Protein AF-0000000069175949 (afdb_homodimer)

Structure (mmCIF, N/CA/C/O backbone):
data_AF-0000000069175949-model_v1
#
loop_
_entity.id
_entity.type
_entity.pdbx_description
1 polymer 'YiaAB two helix domain-containing protein'
#
loop_
_atom_site.group_PDB
_atom_site.id
_atom_site.type_symbol
_atom_site.label_atom_id
_atom_site.label_alt_id
_atom_site.label_comp_id
_atom_site.label_asym_id
_atom_site.label_entity_id
_atom_site.label_seq_id
_atom_site.pdbx_PDB_ins_code
_atom_site.Cartn_x
_atom_site.Cartn_y
_atom_site.Cartn_z
_atom_site.occupancy
_atom_site.B_iso_or_equiv
_atom_site.auth_seq_id
_atom_site.auth_comp_id
_atom_site.auth_asym_id
_atom_site.auth_atom_id
_atom_site.pdbx_PDB_model_num
ATOM 1 N N . MET A 1 1 ? -21.781 33.719 16.75 1 31.77 1 MET A N 1
ATOM 2 C CA . MET A 1 1 ? -22.484 32.469 16.469 1 31.77 1 MET A CA 1
ATOM 3 C C . MET A 1 1 ? -21.5 31.328 16.203 1 31.77 1 MET A C 1
ATOM 5 O O . MET A 1 1 ? -20.719 31.406 15.258 1 31.77 1 MET A O 1
ATOM 9 N N . MET A 1 2 ? -20.875 30.859 17.203 1 36.22 2 MET A N 1
ATOM 10 C CA . MET A 1 2 ? -19.828 29.859 17.188 1 36.22 2 MET A CA 1
ATOM 11 C C . MET A 1 2 ? -20.203 28.688 16.281 1 36.22 2 MET A C 1
ATOM 13 O O . MET A 1 2 ? -21.266 28.109 16.422 1 36.22 2 MET A O 1
ATOM 17 N N . ASP A 1 3 ? -20.016 28.766 14.977 1 38.12 3 ASP A N 1
ATOM 18 C CA . ASP A 1 3 ? -20.312 27.703 14.023 1 38.12 3 ASP A CA 1
ATOM 19 C C . ASP A 1 3 ? -20.109 26.328 14.641 1 38.12 3 ASP A C 1
ATOM 21 O O . ASP A 1 3 ? -18.984 25.969 15.016 1 38.12 3 ASP A O 1
ATOM 25 N N . ASN A 1 4 ? -20.938 25.891 15.508 1 40.31 4 ASN A N 1
ATOM 26 C CA . ASN A 1 4 ? -21.031 24.531 16.047 1 40.31 4 ASN A CA 1
ATOM 27 C C . ASN A 1 4 ? -20.5 23.516 15.039 1 40.31 4 ASN A C 1
ATOM 29 O O . ASN A 1 4 ? -21.172 23.219 14.039 1 40.31 4 ASN A O 1
ATOM 33 N N . LYS A 1 5 ? -19.344 23.656 14.602 1 47.25 5 LYS A N 1
ATOM 34 C CA . LYS A 1 5 ? -18.75 22.609 13.758 1 47.25 5 LYS A CA 1
ATOM 35 C C . LYS A 1 5 ? -19.312 21.234 14.102 1 47.25 5 LYS A C 1
ATOM 37 O O . LYS A 1 5 ? -19.047 20.703 15.188 1 47.25 5 LYS A O 1
ATOM 42 N N . ILE A 1 6 ? -20.688 20.969 13.922 1 46.94 6 ILE A N 1
ATOM 43 C CA . ILE A 1 6 ? -21.438 19.734 14.109 1 46.94 6 ILE A CA 1
ATOM 44 C C . ILE A 1 6 ? -20.547 18.547 13.734 1 46.94 6 ILE A C 1
ATOM 46 O O . ILE A 1 6 ? -20.062 18.453 12.602 1 46.94 6 ILE A O 1
ATOM 50 N N . SER A 1 7 ? -19.766 18.203 14.68 1 54.19 7 SER A N 1
ATOM 51 C CA . SER A 1 7 ? -18.984 16.969 14.555 1 54.19 7 SER A CA 1
ATOM 52 C C . SER A 1 7 ? -19.859 15.797 14.109 1 54.19 7 SER A C 1
ATOM 54 O O . SER A 1 7 ? -20.906 15.539 14.711 1 54.19 7 SER A O 1
ATOM 56 N N . THR A 1 8 ? -19.953 15.523 12.891 1 62.5 8 THR A N 1
ATOM 57 C CA . THR A 1 8 ? -20.734 14.477 12.234 1 62.5 8 THR A CA 1
ATOM 58 C C . THR A 1 8 ? -20.297 13.102 12.719 1 62.5 8 THR A C 1
ATOM 60 O O . THR A 1 8 ? -20.609 12.086 12.086 1 62.5 8 THR A O 1
ATOM 63 N N . TYR A 1 9 ? -19.703 13.141 13.953 1 69.19 9 TYR A N 1
ATOM 64 C CA . TYR A 1 9 ? -19.375 11.805 14.438 1 69.19 9 TYR A CA 1
ATOM 65 C C . TYR A 1 9 ? -20.625 11.078 14.93 1 69.19 9 TYR A C 1
ATOM 67 O O . TYR A 1 9 ? -21.391 11.625 15.742 1 69.19 9 TYR A O 1
ATOM 75 N N . SER A 1 10 ? -21.078 10.086 14.336 1 77.62 10 SER A N 1
ATOM 76 C CA . SER A 1 10 ? -22.172 9.188 14.695 1 77.62 10 SER A CA 1
ATOM 77 C C . SER A 1 10 ? -21.656 7.809 15.078 1 77.62 10 SER A C 1
ATOM 79 O O . SER A 1 10 ? -21.125 7.086 14.234 1 77.62 10 SER A O 1
ATOM 81 N N . PRO A 1 11 ? -21.766 7.48 16.422 1 82.81 11 PRO A N 1
ATOM 82 C CA . PRO A 1 11 ? -21.328 6.152 16.844 1 82.81 11 PRO A CA 1
ATOM 83 C C . PRO A 1 11 ? -21.938 5.027 16.016 1 82.81 11 PRO A C 1
ATOM 85 O O . PRO A 1 11 ? -21.281 4.012 15.766 1 82.81 11 PRO A O 1
ATOM 88 N N . ALA A 1 12 ? -23.188 5.289 15.742 1 82.56 12 ALA A N 1
ATOM 89 C CA . ALA A 1 12 ? -23.844 4.281 14.914 1 82.56 12 ALA A CA 1
ATOM 90 C C . ALA A 1 12 ? -23.141 4.113 13.578 1 82.56 12 ALA A C 1
ATOM 92 O O . ALA A 1 12 ? -22.906 2.988 13.125 1 82.56 12 ALA A O 1
ATOM 93 N N . PHE A 1 13 ? -22.75 5.168 12.953 1 86 13 PHE A N 1
ATOM 94 C CA . PHE A 1 13 ? -22.031 5.129 11.688 1 86 13 PHE A CA 1
ATOM 95 C C . PHE A 1 13 ? -20.641 4.5 11.867 1 86 13 PHE A C 1
ATOM 97 O O . PHE A 1 13 ? -20.172 3.783 10.984 1 86 13 PHE A O 1
ATOM 104 N N . SER A 1 14 ? -20.094 4.77 12.984 1 89.69 14 SER A N 1
ATOM 105 C CA . SER A 1 14 ? -18.781 4.203 13.281 1 89.69 14 SER A CA 1
ATOM 106 C C . SER A 1 14 ? -18.844 2.682 13.375 1 89.69 14 SER A C 1
ATOM 108 O O . SER A 1 14 ? -18.016 1.98 12.805 1 89.69 14 SER A O 1
ATOM 110 N N . ILE A 1 15 ? -19.859 2.211 14.039 1 90.88 15 ILE A N 1
ATOM 111 C CA . ILE A 1 15 ? -20.016 0.771 14.227 1 90.88 15 ILE A CA 1
ATOM 112 C C . ILE A 1 15 ? -20.281 0.104 12.875 1 90.88 15 ILE A C 1
ATOM 114 O O . ILE A 1 15 ? -19.672 -0.92 12.555 1 90.88 15 ILE A O 1
ATOM 118 N N . VAL A 1 16 ? -21.109 0.707 12.094 1 92.25 16 VAL A N 1
ATOM 119 C CA . VAL A 1 16 ? -21.469 0.156 10.789 1 92.25 16 VAL A CA 1
ATOM 120 C C . VAL A 1 16 ? -20.219 0.127 9.891 1 92.25 16 VAL A C 1
ATOM 122 O O . VAL A 1 16 ? -20.016 -0.825 9.141 1 92.25 16 VAL A O 1
ATOM 125 N N . SER A 1 17 ? -19.391 1.12 10.016 1 93.94 17 SER A N 1
ATOM 126 C CA . SER A 1 17 ? -18.203 1.198 9.188 1 93.94 17 SER A CA 1
ATOM 127 C C . SER A 1 17 ? -17.203 0.093 9.547 1 93.94 17 SER A C 1
ATOM 129 O O . SER A 1 17 ? -16.609 -0.521 8.656 1 93.94 17 SER A O 1
ATOM 131 N N . TRP A 1 18 ? -17.125 -0.195 10.789 1 94.94 18 TRP A N 1
ATOM 132 C CA . TRP A 1 18 ? -16.234 -1.265 11.227 1 94.94 18 TRP A CA 1
ATOM 133 C C . TRP A 1 18 ? -16.75 -2.627 10.781 1 94.94 18 TRP A C 1
ATOM 135 O O . TRP A 1 18 ? -15.984 -3.494 10.375 1 94.94 18 TRP A O 1
ATOM 145 N N . VAL A 1 19 ? -18 -2.773 10.875 1 94.69 19 VAL A N 1
ATOM 146 C CA . VAL A 1 19 ? -18.625 -4.023 10.453 1 94.69 19 VAL A CA 1
ATOM 147 C C . VAL A 1 19 ? -18.391 -4.23 8.961 1 94.69 19 VAL A C 1
ATOM 149 O O . VAL A 1 19 ? -18.078 -5.34 8.523 1 94.69 19 VAL A O 1
ATOM 152 N N . ALA A 1 20 ? -18.578 -3.188 8.203 1 94.88 20 ALA A N 1
ATOM 153 C CA . ALA A 1 20 ? -18.344 -3.266 6.766 1 94.88 20 ALA A CA 1
ATOM 154 C C . ALA A 1 20 ? -16.891 -3.615 6.457 1 94.88 20 ALA A C 1
ATOM 156 O O . ALA A 1 20 ? -16.625 -4.473 5.613 1 94.88 20 ALA A O 1
ATOM 157 N N . LEU A 1 21 ? -15.984 -2.988 7.148 1 96.5 21 LEU A N 1
ATOM 158 C CA . LEU A 1 21 ? -14.562 -3.213 6.918 1 96.5 21 LEU A CA 1
ATOM 159 C C . LEU A 1 21 ? -14.172 -4.637 7.297 1 96.5 21 LEU A C 1
ATOM 161 O O . LEU A 1 21 ? -13.656 -5.387 6.461 1 96.5 21 LEU A O 1
ATOM 165 N N . ILE A 1 22 ? -14.453 -5.023 8.508 1 96.56 22 ILE A N 1
ATOM 166 C CA . ILE A 1 22 ? -14.078 -6.34 9.016 1 96.56 22 ILE A CA 1
ATOM 167 C C . ILE A 1 22 ? -14.852 -7.418 8.258 1 96.56 22 ILE A C 1
ATOM 169 O O . ILE A 1 22 ? -14.297 -8.461 7.914 1 96.56 22 ILE A O 1
ATOM 173 N N . GLY A 1 23 ? -16.109 -7.109 8.07 1 95.62 23 GLY A N 1
ATOM 174 C CA . GLY A 1 23 ? -16.906 -8.055 7.309 1 95.62 23 GLY A CA 1
ATOM 175 C C . GLY A 1 23 ? -16.375 -8.297 5.914 1 95.62 23 GLY A C 1
ATOM 176 O O . GLY A 1 23 ? -16.297 -9.445 5.461 1 95.62 23 GLY A O 1
ATOM 177 N N . GLY A 1 24 ? -16.062 -7.266 5.215 1 95.94 24 GLY A N 1
ATOM 178 C CA . GLY A 1 24 ? -15.477 -7.406 3.893 1 95.94 24 GLY A CA 1
ATOM 179 C C . GLY A 1 24 ? -14.164 -8.172 3.904 1 95.94 24 GLY A C 1
ATOM 180 O O . GLY A 1 24 ? -13.961 -9.07 3.082 1 95.94 24 GLY A O 1
ATOM 181 N N . ILE A 1 25 ? -13.336 -7.867 4.844 1 96.69 25 ILE A N 1
ATOM 182 C CA . ILE A 1 25 ? -12.039 -8.523 4.957 1 96.69 25 ILE A CA 1
ATOM 183 C C . ILE A 1 25 ? -12.234 -10.008 5.266 1 96.69 25 ILE A C 1
ATOM 185 O O . ILE A 1 25 ? -11.633 -10.867 4.621 1 96.69 25 ILE A O 1
ATOM 189 N N . VAL A 1 26 ? -13.047 -10.312 6.25 1 95.69 26 VAL A N 1
ATOM 190 C CA . VAL A 1 26 ? -13.258 -11.688 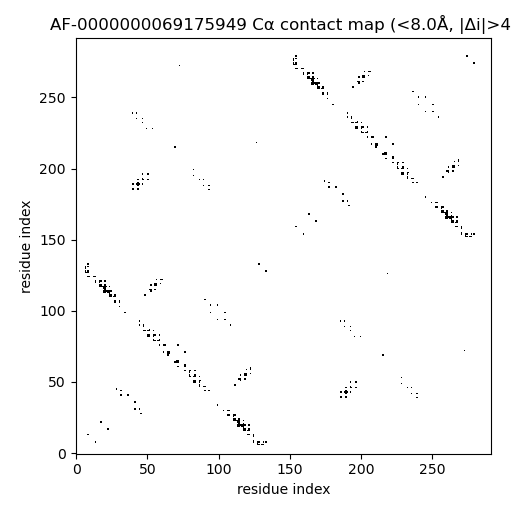6.684 1 95.69 26 VAL A CA 1
ATOM 191 C C . VAL A 1 26 ? -13.867 -12.5 5.547 1 95.69 26 VAL A C 1
ATOM 193 O O . VAL A 1 26 ? -13.453 -13.633 5.297 1 95.69 26 VAL A O 1
ATOM 196 N N . THR A 1 27 ? -14.836 -11.945 4.883 1 94.06 27 THR A N 1
ATOM 197 C CA . THR A 1 27 ? -15.453 -12.625 3.754 1 94.06 27 THR A CA 1
ATOM 198 C C . THR A 1 27 ? -14.43 -12.906 2.66 1 94.06 27 THR A C 1
ATOM 200 O O . THR A 1 27 ? -14.398 -14 2.09 1 94.06 27 THR A O 1
ATOM 203 N N . TYR A 1 28 ? -13.609 -11.945 2.385 1 95.25 28 TYR A N 1
ATOM 204 C CA . TYR A 1 28 ? -12.555 -12.086 1.387 1 95.25 28 TYR A CA 1
ATOM 205 C C . TYR A 1 28 ? -11.586 -13.203 1.768 1 95.25 28 TYR A C 1
ATOM 207 O O . TYR A 1 28 ? -11.258 -14.047 0.938 1 95.25 28 TYR A O 1
ATOM 215 N N . LEU A 1 29 ? -11.242 -13.242 3.025 1 93.25 29 LEU A N 1
ATOM 216 C CA . LEU A 1 29 ? -10.266 -14.211 3.502 1 93.25 29 LEU A CA 1
ATOM 217 C C . LEU A 1 29 ? -10.875 -15.609 3.576 1 93.25 29 LEU A C 1
ATOM 219 O O . LEU A 1 29 ? -10.188 -16.609 3.332 1 93.25 29 LEU A O 1
ATOM 223 N N . LEU A 1 30 ? -12.086 -15.672 3.949 1 90.88 30 LEU A N 1
ATOM 224 C CA . LEU A 1 30 ? -12.773 -16.953 3.949 1 90.88 30 LEU A CA 1
ATOM 225 C C . LEU A 1 30 ? -12.859 -17.531 2.537 1 90.88 30 LEU A C 1
ATOM 227 O O . LEU A 1 30 ? -12.695 -18.734 2.34 1 90.88 30 LEU A O 1
ATOM 231 N N . GLY A 1 31 ? -13.227 -16.672 1.666 1 87.06 31 GLY A N 1
ATOM 232 C CA . GLY A 1 31 ? -13.203 -17.109 0.28 1 87.06 31 GLY A CA 1
ATOM 233 C C . GLY A 1 31 ? -11.844 -17.609 -0.164 1 87.06 31 GLY A C 1
ATOM 234 O O . GLY A 1 31 ? -11.742 -18.625 -0.865 1 87.06 31 GLY A O 1
ATOM 235 N N . LEU A 1 32 ? -10.875 -16.953 0.279 1 87.06 32 LEU A N 1
ATOM 236 C CA . LEU A 1 32 ? -9.508 -17.328 -0.075 1 87.06 32 LEU A CA 1
ATOM 237 C C . LEU A 1 32 ? -9.117 -18.641 0.599 1 87.06 32 LEU A C 1
ATOM 239 O O . LEU A 1 32 ? -8.438 -19.484 -0.005 1 87.06 32 LEU A O 1
ATOM 243 N N . TRP A 1 33 ? -9.484 -18.828 1.769 1 87.12 33 TRP A N 1
ATOM 244 C CA . TRP A 1 33 ? -9.18 -20.031 2.525 1 87.12 33 TRP A CA 1
ATOM 245 C C . TRP A 1 33 ? -9.852 -21.25 1.894 1 87.12 33 TRP A C 1
ATOM 247 O O . TRP A 1 33 ? -9.289 -22.344 1.911 1 87.12 33 TRP A O 1
ATOM 257 N N . ASN A 1 34 ? -10.977 -21.125 1.278 1 85.38 34 ASN A N 1
ATOM 258 C CA . ASN A 1 34 ? -11.75 -22.219 0.717 1 85.38 34 ASN A CA 1
ATOM 259 C C . ASN A 1 34 ? -11.438 -22.438 -0.76 1 85.38 34 ASN A C 1
ATOM 261 O O . ASN A 1 34 ? -11.875 -23.422 -1.358 1 85.38 34 ASN A O 1
ATOM 265 N N . ALA A 1 35 ? -10.703 -21.531 -1.289 1 81.38 35 ALA A N 1
ATOM 266 C CA . ALA A 1 35 ? -10.414 -21.641 -2.717 1 81.38 35 ALA A CA 1
ATOM 267 C C . ALA A 1 35 ? -9.32 -22.672 -2.979 1 81.38 35 ALA A C 1
ATOM 269 O O . ALA A 1 35 ? -8.398 -22.828 -2.178 1 81.38 35 ALA A O 1
ATOM 270 N N . GLU A 1 36 ? -9.5 -23.406 -4.012 1 80.12 36 GLU A N 1
ATOM 271 C CA . GLU A 1 36 ? -8.5 -24.391 -4.434 1 80.12 36 GLU A CA 1
ATOM 272 C C . GLU A 1 36 ? -7.406 -23.719 -5.27 1 80.12 36 GLU A C 1
ATOM 274 O O . GLU A 1 36 ? -7.418 -23.812 -6.496 1 80.12 36 GLU A O 1
ATOM 279 N N . MET A 1 37 ? -6.586 -23 -4.609 1 80.12 37 MET A N 1
ATOM 280 C CA . MET A 1 37 ? -5.5 -22.266 -5.266 1 80.12 37 MET A CA 1
ATOM 281 C C . MET A 1 37 ? -4.152 -22.625 -4.641 1 80.12 37 MET A C 1
ATOM 283 O O . MET A 1 37 ? -4.098 -23.109 -3.514 1 80.12 37 MET A O 1
ATOM 287 N N . GLN A 1 38 ? -3.125 -22.422 -5.41 1 78.06 38 GLN A N 1
ATOM 288 C CA . GLN A 1 38 ? -1.775 -22.594 -4.883 1 78.06 38 GLN A CA 1
ATOM 289 C C . GLN A 1 38 ? -1.426 -21.484 -3.896 1 78.06 38 GLN A C 1
ATOM 291 O O . GLN A 1 38 ? -2.045 -20.422 -3.908 1 78.06 38 GLN A O 1
ATOM 296 N N . LEU A 1 39 ? -0.5 -21.719 -3.01 1 76.19 39 LEU A N 1
ATOM 297 C CA . LEU A 1 39 ? -0.103 -20.766 -1.979 1 76.19 39 LEU A CA 1
ATOM 298 C C . LEU A 1 39 ? 0.265 -19.422 -2.592 1 76.19 39 LEU A C 1
ATOM 300 O O . LEU A 1 39 ? -0.076 -18.375 -2.045 1 76.19 39 LEU A O 1
ATOM 304 N N . ASN A 1 40 ? 0.997 -19.469 -3.74 1 76.94 40 ASN A N 1
ATOM 305 C CA . ASN A 1 40 ? 1.388 -18.219 -4.406 1 76.94 40 ASN A CA 1
ATOM 306 C C . ASN A 1 40 ? 0.172 -17.438 -4.883 1 76.94 40 ASN A C 1
ATOM 308 O O . ASN A 1 40 ? 0.172 -16.203 -4.844 1 76.94 40 ASN A O 1
ATOM 312 N N . GLU A 1 41 ? -0.825 -18.156 -5.238 1 82.88 41 GLU A N 1
ATOM 313 C CA . GLU A 1 41 ? -2.055 -17.5 -5.676 1 82.88 41 GLU A CA 1
ATOM 314 C C . GLU A 1 41 ? -2.801 -16.891 -4.496 1 82.88 41 GLU A C 1
ATOM 316 O O . GLU A 1 41 ? -3.334 -15.781 -4.602 1 82.88 41 GLU A O 1
ATOM 321 N N . LYS A 1 42 ? -2.814 -17.547 -3.406 1 86.56 42 LYS A N 1
ATOM 322 C CA . LYS A 1 42 ? -3.449 -17.016 -2.203 1 86.56 42 LYS A CA 1
ATOM 323 C C . LYS A 1 42 ? -2.717 -15.766 -1.7 1 86.56 42 LYS A C 1
ATOM 325 O O . LYS A 1 42 ? -3.346 -14.805 -1.256 1 86.56 42 LYS A O 1
ATOM 330 N N . GLY A 1 43 ? -1.447 -15.898 -1.823 1 88.38 43 GLY A N 1
ATOM 331 C CA . GLY A 1 43 ? -0.658 -14.742 -1.431 1 88.38 43 GLY A CA 1
ATOM 332 C C . GLY A 1 43 ? -0.908 -13.523 -2.301 1 88.38 43 GLY A C 1
ATOM 333 O O . GLY A 1 43 ? -0.921 -12.398 -1.81 1 88.38 43 GLY A O 1
ATOM 334 N N . TYR A 1 44 ? -1.063 -13.836 -3.557 1 91.44 44 TYR A N 1
ATOM 335 C CA . TYR A 1 44 ? -1.362 -12.758 -4.496 1 91.44 44 TYR A CA 1
ATOM 336 C C . TYR A 1 44 ? -2.623 -12.008 -4.082 1 91.44 44 TYR A C 1
ATOM 338 O O . TYR A 1 44 ? -2.611 -10.781 -3.959 1 91.44 44 TYR A O 1
ATOM 346 N N . TYR A 1 45 ? -3.648 -12.703 -3.818 1 92.94 45 TYR A N 1
ATOM 347 C CA . TYR A 1 45 ? -4.922 -12.078 -3.486 1 92.94 45 TYR A CA 1
ATOM 348 C C . TYR A 1 45 ? -4.859 -11.406 -2.121 1 92.94 45 TYR A C 1
ATOM 350 O O . TYR A 1 45 ? -5.496 -10.367 -1.9 1 92.94 45 TYR A O 1
ATOM 358 N N . PHE A 1 46 ? -4.133 -11.969 -1.267 1 94.25 46 PHE A N 1
ATOM 359 C CA . PHE A 1 46 ? -3.945 -11.336 0.036 1 94.25 46 PHE A CA 1
ATOM 360 C C . PHE A 1 46 ? -3.203 -10.016 -0.103 1 94.25 46 PHE A C 1
ATOM 362 O O . PHE A 1 46 ? -3.615 -9.008 0.469 1 94.25 46 PHE A O 1
ATOM 369 N N . ALA A 1 47 ? -2.146 -10.023 -0.866 1 95.12 47 ALA A N 1
ATOM 370 C CA . ALA A 1 47 ? -1.356 -8.812 -1.083 1 95.12 47 ALA A CA 1
ATOM 371 C C . ALA A 1 47 ? -2.197 -7.719 -1.736 1 95.12 47 ALA A C 1
ATOM 373 O O . ALA A 1 47 ? -2.092 -6.547 -1.372 1 95.12 47 ALA A O 1
ATOM 374 N N . VAL A 1 48 ? -3.006 -8.117 -2.639 1 96.06 48 VAL A N 1
ATOM 375 C CA . VAL A 1 48 ? -3.844 -7.168 -3.365 1 96.06 48 VAL A CA 1
ATOM 376 C C . VAL A 1 48 ? -4.863 -6.543 -2.414 1 96.06 48 VAL A C 1
ATOM 378 O O . VAL A 1 48 ? -5.148 -5.348 -2.494 1 96.06 48 VAL A O 1
ATOM 381 N N . LEU A 1 49 ? -5.379 -7.375 -1.569 1 96.75 49 LEU A N 1
ATOM 382 C CA . LEU A 1 49 ? -6.324 -6.867 -0.583 1 96.75 49 LEU A CA 1
ATOM 383 C C . LEU A 1 49 ? -5.676 -5.812 0.306 1 96.75 49 LEU A C 1
ATOM 385 O O . LEU A 1 49 ? -6.223 -4.723 0.486 1 96.75 49 LEU A O 1
ATOM 389 N N . VAL A 1 50 ? -4.539 -6.137 0.833 1 97.31 50 VAL A N 1
ATOM 390 C CA . VAL A 1 50 ? -3.832 -5.227 1.729 1 97.31 50 VAL A CA 1
ATOM 391 C C . VAL A 1 50 ? -3.453 -3.951 0.977 1 97.31 50 VAL A C 1
ATOM 393 O O . VAL A 1 50 ? -3.615 -2.846 1.497 1 97.31 50 VAL A O 1
ATOM 396 N N . LEU A 1 51 ? -2.982 -4.098 -0.229 1 97.62 51 LEU A N 1
ATOM 397 C CA . LEU A 1 51 ? -2.607 -2.971 -1.077 1 97.62 51 LEU A CA 1
ATOM 398 C C . LEU A 1 51 ? -3.801 -2.055 -1.322 1 97.62 51 LEU A C 1
ATOM 400 O O . LEU A 1 51 ? -3.68 -0.831 -1.221 1 97.62 51 LEU A O 1
ATOM 404 N N . GLY A 1 52 ? -4.898 -2.631 -1.604 1 97.44 52 GLY A N 1
ATOM 405 C CA . GLY A 1 52 ? -6.109 -1.865 -1.854 1 97.44 52 GLY A CA 1
ATOM 406 C C . GLY A 1 52 ? -6.598 -1.106 -0.634 1 97.44 52 GLY A C 1
ATOM 407 O O . GLY A 1 52 ? -6.914 0.082 -0.721 1 97.44 52 GLY A O 1
ATOM 408 N N . LEU A 1 53 ? -6.66 -1.807 0.446 1 96.94 53 LEU A N 1
ATOM 409 C CA . LEU A 1 53 ? -7.105 -1.182 1.687 1 96.94 53 LEU A CA 1
ATOM 410 C C . LEU A 1 53 ? -6.191 -0.024 2.07 1 96.94 53 LEU A C 1
ATOM 412 O O . LEU A 1 53 ? -6.664 1.065 2.4 1 96.94 53 LEU A O 1
ATOM 416 N N . PHE A 1 54 ? -4.934 -0.286 1.975 1 96.88 54 PHE A N 1
ATOM 417 C CA . PHE A 1 54 ? -3.949 0.712 2.373 1 96.88 54 PHE A CA 1
ATOM 418 C C . PHE A 1 54 ? -3.971 1.904 1.425 1 96.88 54 PHE A C 1
ATOM 420 O O . PHE A 1 54 ? -3.912 3.055 1.864 1 96.88 54 PHE A O 1
ATOM 427 N N . SER A 1 55 ? -4.047 1.65 0.18 1 96.62 55 SER A N 1
ATOM 428 C CA . SER A 1 55 ? -4.07 2.734 -0.796 1 96.62 55 SER A CA 1
ATOM 429 C C . SER A 1 55 ? -5.344 3.564 -0.667 1 96.62 55 SER A C 1
ATOM 431 O O . SER A 1 55 ? -5.309 4.789 -0.788 1 96.62 55 SER A O 1
ATOM 433 N N . ALA A 1 56 ? -6.461 2.908 -0.419 1 95.5 56 ALA A N 1
ATOM 434 C CA . ALA A 1 56 ? -7.719 3.621 -0.232 1 95.5 56 ALA A CA 1
ATOM 435 C C . ALA A 1 56 ? -7.66 4.535 0.987 1 95.5 56 ALA A C 1
ATOM 437 O O . ALA A 1 56 ? -8.055 5.703 0.916 1 95.5 56 ALA A O 1
ATOM 438 N N . ALA A 1 57 ? -7.188 4.035 2.047 1 93.38 57 ALA A N 1
ATOM 439 C CA . ALA A 1 57 ? -7.07 4.812 3.277 1 93.38 57 ALA A CA 1
ATOM 440 C C . ALA A 1 57 ? -6.109 5.98 3.098 1 93.38 57 ALA A C 1
ATOM 442 O O . ALA A 1 57 ? -6.379 7.094 3.557 1 93.38 57 ALA A O 1
ATOM 443 N N . SER A 1 58 ? -5.008 5.719 2.451 1 93.56 58 SER A N 1
ATOM 444 C CA . SER A 1 58 ? -4 6.754 2.246 1 93.56 58 SER A CA 1
ATOM 445 C C . SER A 1 58 ? -4.496 7.828 1.285 1 93.56 58 SER A C 1
ATOM 447 O O . SER A 1 58 ? -4.254 9.016 1.497 1 93.56 58 SER A O 1
ATOM 449 N N . TYR A 1 59 ? -5.133 7.34 0.223 1 92.81 59 TYR A N 1
ATOM 450 C CA . TYR A 1 59 ? -5.691 8.289 -0.735 1 92.81 59 TYR A CA 1
ATOM 451 C C . TYR A 1 59 ? -6.73 9.188 -0.072 1 92.81 59 TYR A C 1
ATOM 453 O O . TYR A 1 59 ? -6.723 10.406 -0.266 1 92.81 59 TYR A O 1
ATOM 461 N N . GLN A 1 60 ? -7.602 8.609 0.676 1 90.56 60 GLN A N 1
ATOM 462 C CA . GLN A 1 60 ? -8.617 9.375 1.39 1 90.56 60 GLN A CA 1
ATOM 463 C C . GLN A 1 60 ? -7.977 10.375 2.348 1 90.56 60 GLN A C 1
ATOM 465 O O . GLN A 1 60 ? -8.422 11.523 2.447 1 90.56 60 GLN A O 1
ATOM 470 N N . LYS A 1 61 ? -7.016 9.961 3.062 1 88.31 61 LYS A N 1
ATOM 471 C CA . LYS A 1 61 ? -6.309 10.852 3.977 1 88.31 61 LYS A CA 1
ATOM 472 C C . LYS A 1 61 ? -5.684 12.023 3.229 1 88.31 61 LYS A C 1
ATOM 474 O O . LYS A 1 61 ? -5.75 13.164 3.686 1 88.31 61 LYS A O 1
ATOM 479 N N . THR A 1 62 ? -5.117 11.758 2.123 1 90 62 THR A N 1
ATOM 480 C CA . THR A 1 62 ? -4.434 12.789 1.35 1 90 62 THR A CA 1
ATOM 481 C C . THR A 1 62 ? -5.43 13.797 0.788 1 90 62 THR A C 1
ATOM 483 O O . THR A 1 62 ? -5.18 15.008 0.803 1 90 62 THR A O 1
ATOM 486 N N . VAL A 1 63 ? -6.527 13.32 0.28 1 88 63 VAL A N 1
ATOM 487 C CA . VAL A 1 63 ? -7.578 14.195 -0.238 1 88 63 VAL A CA 1
ATOM 488 C C . VAL A 1 63 ? -8.102 15.086 0.879 1 88 63 VAL A C 1
ATOM 490 O O . VAL A 1 63 ? -8.289 16.297 0.682 1 88 63 VAL A O 1
ATOM 493 N N . ARG A 1 64 ? -8.289 14.539 1.975 1 84.06 64 ARG A N 1
ATOM 494 C CA . ARG A 1 64 ? -8.781 15.281 3.129 1 84.06 64 ARG A CA 1
ATOM 495 C C . ARG A 1 64 ? -7.766 16.312 3.594 1 84.06 64 ARG A C 1
ATOM 497 O O . ARG A 1 64 ? -8.125 17.438 3.93 1 84.06 64 ARG A O 1
ATOM 504 N N . ASP A 1 65 ? -6.543 15.875 3.734 1 85.12 65 ASP A N 1
ATOM 505 C CA . ASP A 1 65 ? -5.473 16.781 4.129 1 85.12 65 ASP A CA 1
ATOM 506 C C . ASP A 1 65 ? -5.391 17.984 3.184 1 85.12 65 ASP A C 1
ATOM 508 O O . ASP A 1 65 ? -5.199 19.125 3.625 1 85.12 65 ASP A O 1
ATOM 512 N N . LYS A 1 66 ? -5.539 17.734 1.931 1 85.81 66 LYS A N 1
ATOM 513 C CA . LYS A 1 66 ? -5.508 18.797 0.933 1 85.81 66 LYS A CA 1
ATOM 514 C C . LYS A 1 66 ? -6.641 19.797 1.162 1 85.81 66 LYS A C 1
ATOM 516 O O . LYS A 1 66 ? -6.434 21.016 1.067 1 85.81 66 LYS A O 1
ATOM 521 N N . TYR A 1 67 ? -7.758 19.344 1.533 1 84.38 67 TYR A N 1
ATOM 522 C CA . TYR A 1 67 ? -8.922 20.188 1.774 1 84.38 67 TYR A CA 1
ATOM 523 C C . TYR A 1 67 ? -8.75 21 3.055 1 84.38 67 TYR A C 1
ATOM 525 O O . TYR A 1 67 ? -9.25 22.125 3.156 1 84.38 67 TYR A O 1
ATOM 533 N N . GLU A 1 68 ? -8.031 20.453 3.977 1 83.94 68 GLU A N 1
ATOM 534 C CA . GLU A 1 68 ? -7.852 21.125 5.266 1 83.94 68 GLU A CA 1
ATOM 535 C C . GLU A 1 68 ? -6.617 22.016 5.254 1 83.94 68 GLU A C 1
ATOM 537 O O . GLU A 1 68 ? -6.266 22.609 6.273 1 83.94 68 GLU A O 1
ATOM 542 N N . GLY A 1 69 ? -5.848 21.984 4.168 1 82.88 69 GLY A N 1
ATOM 543 C CA . GLY A 1 69 ? -4.719 22.891 4.031 1 82.88 69 GLY A CA 1
ATOM 544 C C . GLY A 1 69 ? -3.432 22.344 4.605 1 82.88 69 GLY A C 1
ATOM 545 O O . GLY A 1 69 ? -2.508 23.094 4.914 1 82.88 69 GLY A O 1
ATOM 546 N N . ILE A 1 70 ? -3.441 21.141 4.91 1 80.06 70 ILE A N 1
ATOM 547 C CA . ILE A 1 70 ? -2.229 20.484 5.391 1 80.06 70 ILE A CA 1
ATOM 548 C C . ILE A 1 70 ? -1.282 20.234 4.219 1 80.06 70 ILE A C 1
ATOM 550 O O . ILE A 1 70 ? -1.703 19.734 3.172 1 80.06 70 ILE A O 1
ATOM 554 N N . PRO A 1 71 ? -0.095 20.672 4.301 1 78.25 71 PRO A N 1
ATOM 555 C CA . PRO A 1 71 ? 0.844 20.5 3.189 1 78.25 71 PRO A CA 1
ATOM 556 C C . PRO A 1 71 ? 1.038 19.047 2.787 1 78.25 71 PRO A C 1
ATOM 558 O O . PRO A 1 71 ? 1.313 18.203 3.639 1 78.25 71 PRO A O 1
ATOM 561 N N . THR A 1 72 ? 0.753 18.766 1.554 1 80.06 72 THR A N 1
ATOM 562 C CA . THR A 1 72 ? 0.977 17.469 0.942 1 80.06 72 THR A CA 1
ATOM 563 C C . THR A 1 72 ? 1.647 17.609 -0.42 1 80.06 72 THR A C 1
ATOM 565 O O . THR A 1 72 ? 1.377 18.578 -1.149 1 80.06 72 THR A O 1
ATOM 568 N N . THR A 1 73 ? 2.682 16.75 -0.617 1 82.44 73 THR A N 1
ATOM 569 C CA . THR A 1 73 ? 3.369 16.797 -1.902 1 82.44 73 THR A CA 1
ATOM 570 C C . THR A 1 73 ? 2.473 16.266 -3.018 1 82.44 73 THR A C 1
ATOM 572 O O . THR A 1 73 ? 1.873 15.203 -2.885 1 82.44 73 THR A O 1
ATOM 575 N N . PRO A 1 74 ? 2.355 17.016 -4.062 1 86.5 74 PRO A N 1
ATOM 576 C CA . PRO A 1 74 ? 1.556 16.547 -5.191 1 86.5 74 PRO A CA 1
ATOM 577 C C . PRO A 1 74 ? 1.966 15.141 -5.652 1 86.5 74 PRO A C 1
ATOM 579 O O . PRO A 1 74 ? 1.12 14.359 -6.098 1 86.5 74 PRO A O 1
ATOM 582 N N . ILE A 1 75 ? 3.209 14.836 -5.559 1 85.19 75 ILE A N 1
ATOM 583 C CA . ILE A 1 75 ? 3.707 13.531 -5.973 1 85.19 75 ILE A CA 1
ATOM 584 C C . ILE A 1 75 ? 3.094 12.445 -5.094 1 85.19 75 ILE A C 1
ATOM 586 O O . ILE A 1 75 ? 2.693 11.383 -5.59 1 85.19 75 ILE A O 1
ATOM 590 N N . TYR A 1 76 ? 3.025 12.75 -3.877 1 89 76 TYR A N 1
ATOM 591 C CA . TYR A 1 76 ? 2.439 11.75 -2.988 1 89 76 TYR A CA 1
ATOM 592 C C . TYR A 1 76 ? 0.964 11.547 -3.301 1 89 76 TYR A C 1
ATOM 594 O O . TYR A 1 76 ? 0.47 10.414 -3.266 1 89 76 TYR A O 1
ATOM 602 N N . TYR A 1 77 ? 0.312 12.602 -3.621 1 90.06 77 TYR A N 1
ATOM 603 C CA . TYR A 1 77 ? -1.09 12.531 -4.016 1 90.06 77 TYR A CA 1
ATOM 604 C C . TYR A 1 77 ? -1.27 11.633 -5.234 1 90.06 77 TYR A C 1
ATOM 606 O O . TYR A 1 77 ? -2.111 10.734 -5.23 1 90.06 77 TYR A O 1
ATOM 614 N N . MET A 1 78 ? -0.53 11.828 -6.141 1 92.62 78 MET A N 1
ATOM 615 C CA . MET A 1 78 ? -0.618 11.047 -7.371 1 92.62 78 MET A CA 1
ATOM 616 C C . MET A 1 78 ? -0.227 9.594 -7.125 1 92.62 78 MET A C 1
ATOM 618 O O . MET A 1 78 ? -0.789 8.68 -7.734 1 92.62 78 MET A O 1
ATOM 622 N N . THR A 1 79 ? 0.75 9.445 -6.316 1 93.38 79 THR A N 1
ATOM 623 C CA . THR A 1 79 ? 1.199 8.094 -6.008 1 93.38 79 THR A CA 1
ATOM 624 C C . THR A 1 79 ? 0.086 7.293 -5.34 1 93.38 79 THR A C 1
ATOM 626 O O . THR A 1 79 ? -0.123 6.121 -5.66 1 93.38 79 THR A O 1
ATOM 629 N N . CYS A 1 80 ? -0.646 7.91 -4.441 1 95.44 80 CYS A N 1
ATOM 630 C CA . CYS A 1 80 ? -1.752 7.23 -3.777 1 95.44 80 CYS A CA 1
ATOM 631 C C . CYS A 1 80 ? -2.814 6.805 -4.785 1 95.44 80 CYS A C 1
ATOM 633 O O . CYS A 1 80 ? -3.295 5.668 -4.746 1 95.44 80 CYS A O 1
ATOM 635 N N . LEU A 1 81 ? -3.146 7.703 -5.695 1 94.62 81 LEU A N 1
ATOM 636 C CA . LEU A 1 81 ? -4.141 7.402 -6.719 1 94.62 81 LEU A CA 1
ATOM 637 C C . LEU A 1 81 ? -3.66 6.277 -7.629 1 94.62 81 LEU A C 1
ATOM 639 O O . LEU A 1 81 ? -4.414 5.344 -7.926 1 94.62 81 LEU A O 1
ATOM 643 N N . THR A 1 82 ? -2.459 6.371 -8.016 1 96.5 82 THR A N 1
ATOM 644 C CA . THR A 1 82 ? -1.892 5.383 -8.93 1 96.5 82 THR A CA 1
ATOM 645 C C . THR A 1 82 ? -1.873 4 -8.281 1 96.5 82 THR A C 1
ATOM 647 O O . THR A 1 82 ? -2.225 3.004 -8.922 1 96.5 82 THR A O 1
ATOM 650 N N . VAL A 1 83 ? -1.454 3.979 -7.066 1 97.12 83 VAL A N 1
ATOM 651 C CA . VAL A 1 83 ? -1.373 2.697 -6.371 1 97.12 83 VAL A CA 1
ATOM 652 C C . VAL A 1 83 ? -2.773 2.117 -6.188 1 97.12 83 VAL A C 1
ATOM 654 O O . VAL A 1 83 ? -2.967 0.904 -6.289 1 97.12 83 VAL A O 1
ATOM 657 N N . PHE A 1 84 ? -3.74 2.938 -5.926 1 96.06 84 PHE A N 1
ATOM 658 C CA . PHE A 1 84 ? -5.117 2.477 -5.816 1 96.06 84 PHE A CA 1
ATOM 659 C C . PHE A 1 84 ? -5.582 1.847 -7.121 1 96.06 84 PHE A C 1
ATOM 661 O O . PHE A 1 84 ? -6.145 0.75 -7.125 1 96.06 84 PHE A O 1
ATOM 668 N N . ILE A 1 85 ? -5.34 2.492 -8.172 1 96.62 85 ILE A N 1
ATOM 669 C CA . ILE A 1 85 ? -5.723 1.994 -9.484 1 96.62 85 ILE A CA 1
ATOM 670 C C . ILE A 1 85 ? -5.012 0.671 -9.758 1 96.62 85 ILE A C 1
ATOM 672 O O . ILE A 1 85 ? -5.621 -0.271 -10.273 1 96.62 85 ILE A O 1
ATOM 676 N N . ILE A 1 86 ? -3.762 0.634 -9.406 1 96.56 86 ILE A N 1
ATOM 677 C CA . ILE A 1 86 ? -2.977 -0.579 -9.609 1 96.56 86 ILE A CA 1
ATOM 678 C C . ILE A 1 86 ? -3.588 -1.727 -8.805 1 96.56 86 ILE A C 1
ATOM 680 O O . ILE A 1 86 ? -3.688 -2.852 -9.305 1 96.56 86 ILE A O 1
ATOM 684 N N . SER A 1 87 ? -3.996 -1.427 -7.586 1 96.69 87 SER A N 1
ATOM 685 C CA . SER A 1 87 ? -4.57 -2.48 -6.758 1 96.69 87 SER A CA 1
ATOM 686 C C . SER A 1 87 ? -5.852 -3.035 -7.379 1 96.69 87 SER A C 1
ATOM 688 O O . SER A 1 87 ? -6.051 -4.25 -7.422 1 96.69 87 SER A O 1
ATOM 690 N N . VAL A 1 88 ? -6.738 -2.186 -7.898 1 95.56 88 VAL A N 1
ATOM 691 C CA . VAL A 1 88 ? -7.98 -2.6 -8.539 1 95.56 88 VAL A CA 1
ATOM 692 C C . VAL A 1 88 ? -7.672 -3.363 -9.82 1 95.56 88 VAL A C 1
ATOM 694 O O . VAL A 1 88 ? -8.281 -4.402 -10.094 1 95.56 88 VAL A O 1
ATOM 697 N N . ALA A 1 89 ? -6.707 -2.854 -10.57 1 95.5 89 ALA A N 1
ATOM 698 C CA . ALA A 1 89 ? -6.309 -3.512 -11.812 1 95.5 89 ALA A CA 1
ATOM 699 C C . ALA A 1 89 ? -5.762 -4.91 -11.539 1 95.5 89 ALA A C 1
ATOM 701 O O . ALA A 1 89 ? -6.082 -5.859 -12.258 1 95.5 89 ALA A O 1
ATOM 702 N N . LEU A 1 90 ? -4.953 -5.031 -10.562 1 94.06 90 LEU A N 1
ATOM 703 C CA . LEU A 1 90 ? -4.383 -6.332 -10.227 1 94.06 90 LEU A CA 1
ATOM 704 C C . LEU A 1 90 ? -5.48 -7.316 -9.828 1 94.06 90 LEU A C 1
ATOM 706 O O . LEU A 1 90 ? -5.414 -8.5 -10.18 1 94.06 90 LEU A O 1
ATOM 710 N N . LEU A 1 91 ? -6.441 -6.824 -9.062 1 93.94 91 LEU A N 1
ATOM 711 C CA . LEU A 1 91 ? -7.535 -7.711 -8.695 1 93.94 91 LEU A CA 1
ATOM 712 C C . LEU A 1 91 ? -8.297 -8.188 -9.93 1 93.94 91 LEU A C 1
ATOM 714 O O . LEU A 1 91 ? -8.594 -9.375 -10.055 1 93.94 91 LEU A O 1
ATOM 718 N N . LEU A 1 92 ? -8.602 -7.293 -10.844 1 92.31 92 LEU A N 1
ATOM 719 C CA . LEU A 1 92 ? -9.344 -7.629 -12.055 1 92.31 92 LEU A CA 1
ATOM 720 C C . LEU A 1 92 ? -8.555 -8.617 -12.914 1 92.31 92 LEU A C 1
ATOM 722 O O . LEU A 1 92 ? -9.125 -9.578 -13.438 1 92.31 92 LEU A O 1
ATOM 726 N N . VAL A 1 93 ? -7.297 -8.383 -13.062 1 89.94 93 VAL A N 1
ATOM 727 C CA . VAL A 1 93 ? -6.449 -9.281 -13.844 1 89.94 93 VAL A CA 1
ATOM 728 C C . VAL A 1 93 ? -6.387 -10.648 -13.164 1 89.94 93 VAL A C 1
ATOM 730 O O . VAL A 1 93 ? -6.434 -11.688 -13.828 1 89.94 93 VAL A O 1
ATOM 733 N N . GLY A 1 94 ? -6.227 -10.609 -11.844 1 86.94 94 GLY A N 1
ATOM 734 C CA . GLY A 1 94 ? -6.195 -11.859 -11.109 1 86.94 94 GLY A CA 1
ATOM 735 C C . GLY A 1 94 ? -7.469 -12.672 -11.258 1 86.94 94 GLY A C 1
ATOM 736 O O . GLY A 1 94 ? -7.418 -13.883 -11.477 1 86.94 94 GLY A O 1
ATOM 737 N N . LEU A 1 95 ? -8.586 -12.023 -11.18 1 86.31 95 LEU A N 1
ATOM 738 C CA . LEU A 1 95 ? -9.867 -12.711 -11.266 1 86.31 95 LEU A CA 1
ATOM 739 C C . LEU A 1 95 ? -10.148 -13.172 -12.695 1 86.31 95 LEU A C 1
ATOM 741 O O . LEU A 1 95 ? -10.75 -14.227 -12.906 1 86.31 95 LEU A O 1
ATOM 745 N N . TRP A 1 96 ? -9.672 -12.414 -13.625 1 85.62 96 TRP A N 1
ATOM 746 C CA . TRP A 1 96 ? -9.852 -12.773 -15.031 1 85.62 96 TRP A CA 1
ATOM 747 C C . TRP A 1 96 ? -9.047 -14.031 -15.367 1 85.62 96 TRP A C 1
ATOM 749 O O . TRP A 1 96 ? -9.461 -14.82 -16.219 1 85.62 96 TRP A O 1
ATOM 759 N N . ASN A 1 97 ? -7.945 -14.312 -14.742 1 80.19 97 ASN A N 1
ATOM 760 C CA . ASN A 1 97 ? -7.062 -15.43 -15.055 1 80.19 97 ASN A CA 1
ATOM 761 C C . ASN A 1 97 ? -7.23 -16.562 -14.055 1 80.19 97 ASN A C 1
ATOM 763 O O . ASN A 1 97 ? -6.625 -17.625 -14.211 1 80.19 97 ASN A O 1
ATOM 767 N N . ALA A 1 98 ? -8.031 -16.359 -13.102 1 77.38 98 ALA A N 1
ATOM 768 C CA . ALA A 1 98 ? -8.164 -17.375 -12.062 1 77.38 98 ALA A CA 1
ATOM 769 C C . ALA A 1 98 ? -9.109 -18.5 -12.508 1 77.38 98 ALA A C 1
ATOM 771 O O . ALA A 1 98 ? -10.031 -18.266 -13.289 1 77.38 98 ALA A O 1
ATOM 772 N N . THR A 1 99 ? -8.711 -19.672 -12.094 1 75.94 99 THR A N 1
ATOM 773 C CA . THR A 1 99 ? -9.555 -20.828 -12.375 1 75.94 99 THR A CA 1
ATOM 774 C C . THR A 1 99 ? -10.641 -20.984 -11.312 1 75.94 99 THR A C 1
ATOM 776 O O . THR A 1 99 ? -10.695 -22 -10.617 1 75.94 99 THR A O 1
ATOM 779 N N . LEU A 1 100 ? -11.273 -19.922 -11.023 1 75.25 100 LEU A N 1
ATOM 780 C CA . LEU A 1 100 ? -12.352 -19.906 -10.047 1 75.25 100 LEU A CA 1
ATOM 781 C C . LEU A 1 100 ? -13.711 -19.875 -10.742 1 75.25 100 LEU A C 1
ATOM 783 O O . LEU A 1 100 ? -13.805 -19.516 -11.914 1 75.25 100 LEU A O 1
ATOM 787 N N . LEU A 1 101 ? -14.625 -20.359 -10.023 1 75.62 101 LEU A N 1
ATOM 788 C CA . LEU A 1 101 ? -15.992 -20.234 -10.516 1 75.62 101 LEU A CA 1
ATOM 789 C C . LEU A 1 101 ? -16.422 -18.781 -10.594 1 75.62 101 LEU A C 1
ATOM 791 O O . LEU A 1 101 ? -15.922 -17.938 -9.844 1 75.62 101 LEU A O 1
ATOM 795 N N . LEU A 1 102 ? -17.281 -18.5 -11.547 1 73.62 102 LEU A N 1
ATOM 796 C CA . LEU A 1 102 ? -17.75 -17.125 -11.727 1 73.62 102 LEU A CA 1
ATOM 797 C C . LEU A 1 102 ? -18.359 -16.578 -10.438 1 73.62 102 LEU A C 1
ATOM 799 O O . LEU A 1 102 ? -18.156 -15.414 -10.094 1 73.62 102 LEU A O 1
ATOM 803 N N . SER A 1 103 ? -19.156 -17.391 -9.805 1 80.06 103 SER A N 1
ATOM 804 C CA . SER A 1 103 ? -19.75 -17 -8.531 1 80.06 103 SER A CA 1
ATOM 805 C C . SER A 1 103 ? -18.688 -16.625 -7.508 1 80.06 103 SER A C 1
ATOM 807 O O . SER A 1 103 ? -18.844 -15.656 -6.762 1 80.06 103 SER A O 1
ATOM 809 N N . GLU A 1 104 ? -17.578 -17.312 -7.531 1 81.56 104 GLU A N 1
ATOM 810 C CA . GLU A 1 104 ? -16.484 -17.047 -6.613 1 81.56 104 GLU A CA 1
ATOM 811 C C . GLU A 1 104 ? -15.758 -15.75 -6.98 1 81.56 104 GLU A C 1
ATOM 813 O O . GLU A 1 104 ? -15.359 -14.984 -6.098 1 81.56 104 GLU A O 1
ATOM 818 N N . LYS A 1 105 ? -15.711 -15.523 -8.266 1 84.12 105 LYS A N 1
ATOM 819 C CA . LYS A 1 105 ? -15.078 -14.289 -8.711 1 84.12 105 LYS A CA 1
ATOM 820 C C . LYS A 1 105 ? -15.883 -13.07 -8.273 1 84.12 105 LYS A C 1
ATOM 822 O O . LYS A 1 105 ? -15.305 -12.07 -7.836 1 84.12 105 LYS A O 1
ATOM 827 N N . GLY A 1 106 ? -17.141 -13.203 -8.5 1 85.25 106 GLY A N 1
ATOM 828 C CA . GLY A 1 106 ? -18 -12.125 -8.047 1 85.25 106 GLY A CA 1
ATOM 829 C C . GLY A 1 106 ? -17.938 -11.906 -6.543 1 85.25 106 GLY A C 1
ATOM 830 O O . GLY A 1 106 ? -17.953 -10.766 -6.078 1 85.25 106 GLY A O 1
ATOM 831 N N . PHE A 1 107 ? -17.812 -12.977 -5.848 1 88.69 107 PHE A N 1
ATOM 832 C CA . PHE A 1 107 ? -17.719 -12.914 -4.391 1 88.69 107 PHE A CA 1
ATOM 833 C C . PHE A 1 107 ? -16.469 -12.156 -3.959 1 88.69 107 PHE A C 1
ATOM 835 O O . PHE A 1 107 ? -16.531 -11.281 -3.092 1 88.69 107 PHE A O 1
ATOM 842 N N . TYR A 1 108 ? -15.352 -12.375 -4.594 1 89.19 108 TYR A N 1
ATOM 843 C CA . TYR A 1 108 ? -14.094 -11.703 -4.289 1 89.19 108 TYR A CA 1
ATOM 844 C C . TYR A 1 108 ? -14.195 -10.211 -4.582 1 89.19 108 TYR A C 1
ATOM 846 O O . TYR A 1 108 ? -13.734 -9.383 -3.787 1 89.19 108 TYR A O 1
ATOM 854 N N . GLY A 1 109 ? -14.75 -10 -5.703 1 90.94 109 GLY A N 1
ATOM 855 C CA . GLY A 1 109 ? -14.906 -8.609 -6.078 1 90.94 109 GLY A CA 1
ATOM 856 C C . GLY A 1 109 ? -15.766 -7.816 -5.109 1 90.94 109 GLY A C 1
ATOM 857 O O . GLY A 1 109 ? -15.391 -6.719 -4.691 1 90.94 109 GLY A O 1
ATOM 858 N N . LEU A 1 110 ? -16.844 -8.414 -4.742 1 93.06 110 LEU A N 1
ATOM 859 C CA . LEU A 1 110 ? -17.781 -7.746 -3.838 1 93.06 110 LEU A CA 1
ATOM 860 C C . LEU A 1 110 ? -17.156 -7.574 -2.455 1 93.06 110 LEU A C 1
ATOM 862 O O . LEU A 1 110 ? -17.312 -6.523 -1.829 1 93.06 110 LEU A O 1
ATOM 866 N N . ALA A 1 111 ? -16.547 -8.594 -1.992 1 95.19 111 ALA A N 1
ATOM 867 C CA . ALA A 1 111 ? -15.891 -8.523 -0.692 1 95.19 111 ALA A CA 1
ATOM 868 C C . ALA A 1 111 ? -14.797 -7.457 -0.688 1 95.19 111 ALA A C 1
ATOM 870 O O . ALA A 1 111 ? -14.648 -6.719 0.287 1 95.19 111 ALA A O 1
ATOM 871 N N . PHE A 1 112 ? -14.094 -7.422 -1.81 1 96.25 112 PHE A N 1
ATOM 872 C CA . PHE A 1 112 ? -13.047 -6.422 -1.972 1 96.25 112 PHE A CA 1
ATOM 873 C C . PHE A 1 112 ? -13.625 -5.016 -1.912 1 96.25 112 PHE A C 1
ATOM 875 O O . PHE A 1 112 ? -13.141 -4.168 -1.158 1 96.25 112 PHE A O 1
ATOM 882 N N . PHE A 1 113 ? -14.68 -4.773 -2.621 1 95.25 113 PHE A N 1
ATOM 883 C CA . PHE A 1 113 ? -15.305 -3.457 -2.676 1 95.25 113 PHE A CA 1
ATOM 884 C C . PHE A 1 113 ? -15.883 -3.076 -1.319 1 95.25 113 PHE A C 1
ATOM 886 O O . PHE A 1 113 ? -15.766 -1.927 -0.89 1 95.25 113 PHE A O 1
ATOM 893 N N . LEU A 1 114 ? -16.469 -4.016 -0.686 1 95.75 114 LEU A N 1
ATOM 894 C CA . LEU A 1 114 ? -17.016 -3.773 0.645 1 95.75 114 LEU A CA 1
ATOM 895 C C . LEU A 1 114 ? -15.914 -3.361 1.618 1 95.75 114 LEU A C 1
ATOM 897 O O . LEU A 1 114 ? -16.094 -2.441 2.416 1 95.75 114 LEU A O 1
ATOM 901 N N . SER A 1 115 ? -14.82 -3.992 1.545 1 96.69 115 SER A N 1
ATOM 902 C CA . SER A 1 115 ? -13.703 -3.678 2.43 1 96.69 115 SER A CA 1
ATOM 903 C C . SER A 1 115 ? -13.156 -2.283 2.15 1 96.69 115 SER A C 1
ATOM 905 O O . SER A 1 115 ? -12.789 -1.557 3.078 1 96.69 115 SER A O 1
ATOM 907 N N . LEU A 1 116 ? -13.102 -1.957 0.851 1 95.75 116 LEU A N 1
ATOM 908 C CA . LEU A 1 116 ? -12.617 -0.632 0.482 1 95.75 116 LEU A CA 1
ATOM 909 C C . LEU A 1 116 ? -13.539 0.455 1.023 1 95.75 116 LEU A C 1
ATOM 911 O O . LEU A 1 116 ? -13.07 1.445 1.592 1 95.75 116 LEU A O 1
ATOM 915 N N . PHE A 1 117 ? -14.781 0.25 0.858 1 94.12 117 PHE A N 1
ATOM 916 C CA . PHE A 1 117 ? -15.773 1.189 1.375 1 94.12 117 PHE A CA 1
ATOM 917 C C . PHE A 1 117 ? -15.664 1.304 2.891 1 94.12 117 PHE A C 1
ATOM 919 O O . PHE A 1 117 ? -15.711 2.406 3.439 1 94.12 117 PHE A O 1
ATOM 926 N N . GLY A 1 118 ? -15.578 0.193 3.498 1 95.38 118 GLY A N 1
ATOM 927 C CA . GLY A 1 118 ? -15.422 0.189 4.945 1 95.38 118 GLY A CA 1
ATOM 928 C C . GLY A 1 118 ? -14.18 0.932 5.406 1 95.38 118 GLY A C 1
ATOM 929 O O . GLY A 1 118 ? -14.227 1.679 6.387 1 95.38 118 GLY A O 1
ATOM 930 N N . ALA A 1 119 ? -13.117 0.735 4.727 1 94.5 119 ALA A N 1
ATOM 931 C CA . ALA A 1 119 ? -11.859 1.376 5.086 1 94.5 119 ALA A CA 1
ATOM 932 C C . ALA A 1 119 ? -11.977 2.896 5.016 1 94.5 119 ALA A C 1
ATOM 934 O O . ALA A 1 119 ? -11.531 3.602 5.926 1 94.5 119 ALA A O 1
ATOM 935 N N . VAL A 1 120 ? -12.562 3.398 3.99 1 92.56 120 VAL A N 1
ATOM 936 C CA . VAL A 1 120 ? -12.75 4.836 3.803 1 92.56 120 VAL A CA 1
ATOM 937 C C . VAL A 1 120 ? -13.688 5.379 4.879 1 92.56 120 VAL A C 1
ATOM 939 O O . VAL A 1 120 ? -13.43 6.438 5.457 1 92.56 120 VAL A O 1
ATOM 942 N N . ALA A 1 121 ? -14.719 4.641 5.172 1 92.25 121 ALA A N 1
ATOM 943 C CA . ALA A 1 121 ? -15.695 5.074 6.168 1 92.25 121 ALA A CA 1
ATOM 944 C C . ALA A 1 121 ? -15.078 5.094 7.566 1 92.25 121 ALA A C 1
ATOM 946 O O . ALA A 1 121 ? -15.297 6.035 8.328 1 92.25 121 ALA A O 1
ATOM 947 N N . VAL A 1 122 ? -14.359 4.078 7.871 1 91.25 122 VAL A N 1
ATOM 948 C CA . VAL A 1 122 ? -13.711 4.004 9.172 1 91.25 122 VAL A CA 1
ATOM 949 C C . VAL A 1 122 ? -12.711 5.152 9.32 1 91.25 122 VAL A C 1
ATOM 951 O O . VAL A 1 122 ? -12.633 5.781 10.375 1 91.25 122 VAL A O 1
ATOM 954 N N . GLN A 1 123 ? -12.008 5.379 8.312 1 88.31 123 GLN A N 1
ATOM 955 C CA . GLN A 1 123 ? -11.023 6.457 8.344 1 88.31 123 GLN A CA 1
ATOM 956 C C . GLN A 1 123 ? -11.695 7.809 8.57 1 88.31 123 GLN A C 1
ATOM 958 O O . GLN A 1 123 ? -11.195 8.641 9.328 1 88.31 123 GLN A O 1
ATOM 963 N N . LYS A 1 124 ? -12.734 8.016 7.914 1 84.19 124 LYS A N 1
ATOM 964 C CA . LYS A 1 124 ? -13.492 9.25 8.086 1 84.19 124 LYS A CA 1
ATOM 965 C C . LYS A 1 124 ? -13.984 9.391 9.523 1 84.19 124 LYS A C 1
ATOM 967 O O . LYS A 1 124 ? -13.898 10.477 10.109 1 84.19 124 LYS A O 1
ATOM 972 N N . ASN A 1 125 ? -14.445 8.297 10.055 1 85.31 125 ASN A N 1
ATOM 973 C CA . ASN A 1 125 ? -14.977 8.305 11.414 1 85.31 125 ASN A CA 1
ATOM 974 C C . ASN A 1 125 ? -13.883 8.602 12.438 1 85.31 125 ASN A C 1
ATOM 976 O O . ASN A 1 125 ? -14.109 9.312 13.414 1 85.31 125 ASN A O 1
ATOM 980 N N . ILE A 1 126 ? -12.805 8.047 12.289 1 83.19 126 ILE A N 1
ATOM 981 C CA . ILE A 1 126 ? -11.688 8.25 13.195 1 83.19 126 ILE A CA 1
ATOM 982 C C . ILE A 1 126 ? -11.266 9.719 13.172 1 83.19 126 ILE A C 1
ATOM 984 O O . ILE A 1 126 ? -11 10.312 14.219 1 83.19 126 ILE A O 1
ATOM 988 N N . ARG A 1 127 ? -11.203 10.227 12.117 1 80.38 127 ARG A N 1
ATOM 989 C CA . ARG A 1 127 ? -10.852 11.633 11.969 1 80.38 127 ARG A CA 1
ATOM 990 C C . ARG A 1 127 ? -11.875 12.531 12.656 1 80.38 127 ARG A C 1
ATOM 992 O O . ARG A 1 127 ? -11.5 13.469 13.367 1 80.38 127 ARG A O 1
ATOM 999 N N . ASP A 1 128 ? -13.133 12.25 12.414 1 81.62 128 ASP A N 1
ATOM 1000 C CA . ASP A 1 128 ? -14.211 13.047 12.984 1 81.62 128 ASP A CA 1
ATOM 1001 C C . ASP A 1 128 ? -14.227 12.938 14.508 1 81.62 128 ASP A C 1
ATOM 1003 O O . ASP A 1 128 ? -14.562 13.898 15.203 1 81.62 128 ASP A O 1
ATOM 1007 N N . ALA A 1 129 ? -13.914 11.789 14.977 1 78.69 129 ALA A N 1
ATOM 1008 C CA . ALA A 1 129 ? -13.867 11.562 16.422 1 78.69 129 ALA A CA 1
ATOM 1009 C C . ALA A 1 129 ? -12.727 12.336 17.062 1 78.69 129 ALA A C 1
ATOM 1011 O O . ALA A 1 129 ? -12.805 12.703 18.234 1 78.69 129 ALA A O 1
ATOM 1012 N N . GLY A 1 130 ? -11.555 12.484 16.375 1 70.25 130 GLY A N 1
ATOM 1013 C CA . GLY A 1 130 ? -10.414 13.227 16.891 1 70.25 130 GLY A CA 1
ATOM 1014 C C . GLY A 1 130 ? -10.664 14.727 16.969 1 70.25 130 GLY A C 1
ATOM 1015 O O . GLY A 1 130 ? -10.102 15.406 17.828 1 70.25 130 GLY A O 1
ATOM 1016 N N . ILE A 1 131 ? -11.359 15.227 16.125 1 63.62 131 ILE A N 1
ATOM 1017 C CA . ILE A 1 131 ? -11.656 16.656 16.109 1 63.62 131 ILE A CA 1
ATOM 1018 C C . ILE A 1 131 ? -12.703 16.984 17.172 1 63.62 131 ILE A C 1
ATOM 1020 O O . ILE A 1 131 ? -12.609 18 17.844 1 63.62 131 ILE A O 1
ATOM 1024 N N . ASN A 1 132 ? -13.742 16.047 17.312 1 58.47 132 ASN A N 1
ATOM 1025 C CA . ASN A 1 132 ? -14.805 16.25 18.297 1 58.47 132 ASN A CA 1
ATOM 1026 C C . ASN A 1 132 ? -14.914 15.078 19.266 1 58.47 132 ASN A C 1
ATOM 1028 O O . ASN A 1 132 ? -15.734 14.18 19.078 1 58.47 132 ASN A O 1
ATOM 1032 N N . PRO A 1 133 ? -13.891 15.023 20.172 1 56.03 133 PRO A N 1
ATOM 1033 C CA . PRO A 1 133 ? -14.062 13.898 21.094 1 56.03 133 PRO A CA 1
ATOM 1034 C C . PRO A 1 133 ? -15.469 13.82 21.672 1 56.03 133 PRO A C 1
ATOM 1036 O O . PRO A 1 133 ? -16.125 14.844 21.828 1 56.03 133 PRO A O 1
ATOM 1039 N N . PRO A 1 134 ? -16.094 12.719 21.422 1 51.53 134 PRO A N 1
ATOM 1040 C CA . PRO A 1 134 ? -17.469 12.625 21.906 1 51.53 134 PRO A CA 1
ATOM 1041 C C . PRO A 1 134 ? -17.734 13.516 23.125 1 51.53 134 PRO A C 1
ATOM 1043 O O . PRO A 1 134 ? -16.891 13.586 24.031 1 51.53 134 PRO A O 1
ATOM 1046 N N . LYS A 1 135 ? -18.297 14.633 22.906 1 46.91 135 LYS A N 1
ATOM 1047 C CA . LYS A 1 135 ? -18.766 15.398 24.062 1 46.91 135 LYS A CA 1
ATOM 1048 C C . LYS A 1 135 ? -19.156 14.469 25.219 1 46.91 135 LYS A C 1
ATOM 1050 O O . LYS A 1 135 ? -20 13.578 25.047 1 46.91 135 LYS A O 1
ATOM 1055 N N . GLU A 1 136 ? -18.344 14.094 26.094 1 43.22 136 GLU A N 1
ATOM 1056 C CA . GLU A 1 136 ? -18.859 13.508 27.328 1 43.22 136 GLU A CA 1
ATOM 1057 C C . GLU A 1 136 ? -20.25 14.055 27.656 1 43.22 136 GLU A C 1
ATOM 1059 O O . GLU A 1 136 ? -20.469 15.266 27.672 1 43.22 136 GLU A O 1
ATOM 1064 N N . THR A 1 137 ? -21.359 13.492 27.188 1 42.34 137 THR A N 1
ATOM 1065 C CA . THR A 1 137 ? -22.625 13.852 27.797 1 42.34 137 THR A CA 1
ATOM 1066 C C . THR A 1 137 ? -22.406 14.391 29.219 1 42.34 137 THR A C 1
ATOM 1068 O O . THR A 1 137 ? -22.047 13.641 30.125 1 42.34 137 THR A O 1
ATOM 1071 N N . GLN A 1 138 ? -21.734 15.414 29.422 1 40.91 138 GLN A N 1
ATOM 1072 C CA . GLN A 1 138 ? -21.844 16.156 30.672 1 40.91 138 GLN A CA 1
ATOM 1073 C C . GLN A 1 138 ? -23.281 16.219 31.156 1 40.91 138 GLN A C 1
ATOM 1075 O O . GLN A 1 138 ? -23.906 17.281 31.109 1 40.91 138 GLN A O 1
ATOM 1080 N N . VAL A 1 139 ? -24.219 15.562 30.594 1 43.06 139 VAL A N 1
ATOM 1081 C CA . VAL A 1 139 ? -25.547 15.445 31.188 1 43.06 139 VAL A CA 1
ATOM 1082 C C . VAL A 1 139 ? -25.422 15.016 32.656 1 43.06 139 VAL A C 1
ATOM 1084 O O . VAL A 1 139 ? -26.422 15 33.375 1 43.06 139 VAL A O 1
ATOM 1087 N N . THR A 1 140 ? -24.344 14.258 33 1 40.25 140 THR A N 1
ATOM 1088 C CA . THR A 1 140 ? -24.547 13.664 34.312 1 40.25 140 THR A CA 1
ATOM 1089 C C . THR A 1 140 ? -24.688 14.742 35.375 1 40.25 140 THR A C 1
ATOM 1091 O O . THR A 1 140 ? -25.406 14.555 36.375 1 40.25 140 THR A O 1
ATOM 1094 N N . GLN A 1 141 ? -23.641 15.68 35.438 1 39.69 141 GLN A N 1
ATOM 1095 C CA . GLN A 1 141 ? -23.531 16.328 36.75 1 39.69 141 GLN A CA 1
ATOM 1096 C C . GLN A 1 141 ? -24.594 17.391 36.938 1 39.69 141 GLN A C 1
ATOM 1098 O O . GLN A 1 141 ? -24.906 17.781 38.062 1 39.69 141 GLN A O 1
ATOM 1103 N N . GLU A 1 142 ? -25 18.094 35.844 1 42.53 142 GLU A N 1
ATOM 1104 C CA . GLU A 1 142 ? -25.875 19.219 36.156 1 42.53 142 GLU A CA 1
ATOM 1105 C C . GLU A 1 142 ? -27.281 18.734 36.469 1 42.53 142 GLU A C 1
ATOM 1107 O O . GLU A 1 142 ? -28.047 19.453 37.125 1 42.53 142 GLU A O 1
ATOM 1112 N N . GLU A 1 143 ? -27.641 17.609 35.781 1 43.47 143 GLU A N 1
ATOM 1113 C CA . GLU A 1 143 ? -29.016 17.266 36.125 1 43.47 143 GLU A CA 1
ATOM 1114 C C . GLU A 1 143 ? -29.125 16.75 37.562 1 43.47 143 GLU A C 1
ATOM 1116 O O . GLU A 1 143 ? -30.203 16.766 38.156 1 43.47 143 GLU A O 1
ATOM 1121 N N . TYR A 1 144 ? -28.016 15.992 38.031 1 44.84 144 TYR A N 1
ATOM 1122 C CA . TYR A 1 144 ? -28.234 15.5 39.375 1 44.84 144 TYR A CA 1
ATOM 1123 C C . TYR A 1 144 ? -28.047 16.625 40.406 1 44.84 144 TYR A C 1
ATOM 1125 O O . TYR A 1 144 ? -28.188 16.406 41.625 1 44.84 144 TYR A O 1
ATOM 1133 N N . SER A 1 145 ? -27.406 17.703 39.906 1 41.84 145 SER A N 1
ATOM 1134 C CA . SER A 1 145 ? -27.297 18.719 40.938 1 41.84 145 SER A CA 1
ATOM 1135 C C . SER A 1 145 ? -28.609 19.469 41.125 1 41.84 145 SER A C 1
ATOM 1137 O O . SER A 1 145 ? -28.719 20.312 42 1 41.84 145 SER A O 1
ATOM 1139 N N . GLU A 1 146 ? -29.531 19.391 40.094 1 35.47 146 GLU A N 1
ATOM 1140 C CA . GLU A 1 146 ? -30.766 20.062 40.469 1 35.47 146 GLU A CA 1
ATOM 1141 C C . GLU A 1 146 ? -31.688 19.125 41.25 1 35.47 146 GLU A C 1
ATOM 1143 O O . GLU A 1 146 ? -31.75 17.922 40.938 1 35.47 146 GLU A O 1
ATOM 1148 N N . MET B 1 1 ? 20.531 35.875 14.047 1 31.53 1 MET B N 1
ATOM 1149 C CA . MET B 1 1 ? 21.281 34.844 13.352 1 31.53 1 MET B CA 1
ATOM 1150 C C . MET B 1 1 ? 20.328 33.875 12.633 1 31.53 1 MET B C 1
ATOM 1152 O O . MET B 1 1 ? 19.5 33.219 13.273 1 31.53 1 MET B O 1
ATOM 1156 N N . MET B 1 2 ? 19.797 34.312 11.578 1 36.25 2 MET B N 1
ATOM 1157 C CA . MET B 1 2 ? 18.781 33.625 10.773 1 36.25 2 MET B CA 1
ATOM 1158 C C . MET B 1 2 ? 19.172 32.188 10.555 1 36.25 2 MET B C 1
ATOM 1160 O O . MET B 1 2 ? 20.281 31.891 10.094 1 36.25 2 MET B O 1
ATOM 1164 N N . ASP B 1 3 ? 18.922 31.266 11.484 1 37.97 3 ASP B N 1
ATOM 1165 C CA . ASP B 1 3 ? 19.219 29.844 11.375 1 37.97 3 ASP B CA 1
ATOM 1166 C C . ASP B 1 3 ? 19.094 29.375 9.93 1 37.97 3 ASP B C 1
ATOM 1168 O O . ASP B 1 3 ? 18.031 29.453 9.336 1 37.97 3 ASP B O 1
ATOM 1172 N N . ASN B 1 4 ? 19.969 29.734 9.07 1 39.88 4 ASN B N 1
ATOM 1173 C CA . ASN B 1 4 ? 20.141 29.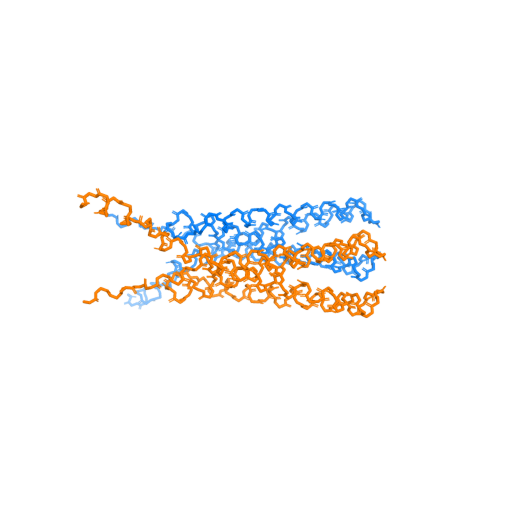219 7.719 1 39.88 4 ASN B CA 1
ATOM 1174 C C . ASN B 1 4 ? 19.656 27.766 7.605 1 39.88 4 ASN B C 1
ATOM 1176 O O . ASN B 1 4 ? 20.312 26.844 8.086 1 39.88 4 ASN B O 1
ATOM 1180 N N . LYS B 1 5 ? 18.484 27.484 7.98 1 46.84 5 LYS B N 1
ATOM 1181 C CA . LYS B 1 5 ? 17.922 26.172 7.746 1 46.84 5 LYS B CA 1
ATOM 1182 C C . LYS B 1 5 ? 18.531 25.516 6.5 1 46.84 5 LYS B C 1
ATOM 1184 O O . LYS B 1 5 ? 18.281 25.969 5.383 1 46.84 5 LYS B O 1
ATOM 1189 N N . ILE B 1 6 ? 19.906 25.25 6.445 1 46.69 6 ILE B N 1
ATOM 1190 C CA . ILE B 1 6 ? 20.688 24.578 5.414 1 46.69 6 ILE B CA 1
ATOM 1191 C C . ILE B 1 6 ? 19.844 23.484 4.758 1 46.69 6 ILE B C 1
ATOM 1193 O O . ILE B 1 6 ? 19.375 22.578 5.438 1 46.69 6 ILE B O 1
ATOM 1197 N N . SER B 1 7 ? 19.047 23.922 3.869 1 54.28 7 SER B N 1
ATOM 1198 C CA . SER B 1 7 ? 18.328 23 3.018 1 54.28 7 SER B CA 1
ATOM 1199 C C . SER B 1 7 ? 19.25 21.922 2.453 1 54.28 7 SER B C 1
ATOM 1201 O O . SER B 1 7 ? 20.281 22.234 1.874 1 54.28 7 SER B O 1
ATOM 1203 N N . THR B 1 8 ? 19.391 20.828 3.062 1 62.28 8 THR B N 1
ATOM 1204 C CA . THR B 1 8 ? 20.234 19.672 2.736 1 62.28 8 THR B CA 1
ATOM 1205 C C . THR B 1 8 ? 19.844 19.094 1.381 1 62.28 8 THR B C 1
ATOM 1207 O O . THR B 1 8 ? 20.203 17.953 1.062 1 62.28 8 THR B O 1
ATOM 1210 N N . TYR B 1 9 ? 19.234 20.016 0.575 1 68.94 9 TYR B N 1
ATOM 1211 C CA . TYR B 1 9 ? 18.953 19.453 -0.742 1 68.94 9 TYR B CA 1
ATOM 1212 C C . TYR B 1 9 ? 20.219 19.375 -1.588 1 68.94 9 TYR B C 1
ATOM 1214 O O . TYR B 1 9 ? 20.938 20.375 -1.719 1 68.94 9 TYR B O 1
ATOM 1222 N N . SER B 1 10 ? 20.703 18.297 -1.917 1 77.62 10 SER B N 1
ATOM 1223 C CA . SER B 1 10 ? 21.828 18 -2.803 1 77.62 10 SER B CA 1
ATOM 1224 C C . SER B 1 10 ? 21.359 17.328 -4.09 1 77.62 10 SER B C 1
ATOM 1226 O O . SER B 1 10 ? 20.859 16.203 -4.066 1 77.62 10 SER B O 1
ATOM 1228 N N . PRO B 1 11 ? 21.453 18.109 -5.23 1 82.75 11 PRO B N 1
ATOM 1229 C CA . PRO B 1 11 ? 21.047 17.516 -6.508 1 82.75 11 PRO B CA 1
ATOM 1230 C C . PRO B 1 11 ? 21.719 16.172 -6.762 1 82.75 11 PRO B C 1
ATOM 1232 O O . PRO B 1 11 ? 21.109 15.273 -7.359 1 82.75 11 PRO B O 1
ATOM 1235 N N . ALA B 1 12 ? 22.969 16.188 -6.352 1 82.5 12 ALA B N 1
ATOM 1236 C CA . ALA B 1 12 ? 23.672 14.93 -6.531 1 82.5 12 ALA B CA 1
ATOM 1237 C C . ALA B 1 12 ? 22.984 13.797 -5.77 1 82.5 12 ALA B C 1
ATOM 1239 O O . ALA B 1 12 ? 22.812 12.703 -6.301 1 82.5 12 ALA B O 1
ATOM 1240 N N . PHE B 1 13 ? 22.562 14.023 -4.578 1 86.25 13 PHE B N 1
ATOM 1241 C CA . PHE B 1 13 ? 21.875 13.031 -3.77 1 86.25 13 PHE B CA 1
ATOM 1242 C C . PHE B 1 13 ? 20.516 12.688 -4.379 1 86.25 13 PHE B C 1
ATOM 1244 O O . PHE B 1 13 ? 20.078 11.539 -4.32 1 86.25 13 PHE B O 1
ATOM 1251 N N . SER B 1 14 ? 19.938 13.672 -4.941 1 89.81 14 SER B N 1
ATOM 1252 C CA . SER B 1 14 ? 18.641 13.461 -5.582 1 89.81 14 SER B CA 1
ATOM 1253 C C . SER B 1 14 ? 18.766 12.508 -6.77 1 89.81 14 SER B C 1
ATOM 1255 O O . SER B 1 14 ? 17.969 11.578 -6.914 1 89.81 14 SER B O 1
ATOM 1257 N N . ILE B 1 15 ? 19.781 12.734 -7.543 1 91 15 ILE B N 1
ATOM 1258 C CA . ILE B 1 15 ? 19.984 11.906 -8.727 1 91 15 ILE B CA 1
ATOM 1259 C C . ILE B 1 15 ? 20.297 10.469 -8.312 1 91 15 ILE B C 1
ATOM 1261 O O . ILE B 1 15 ? 19.719 9.523 -8.859 1 91 15 ILE B O 1
ATOM 1265 N N . VAL B 1 16 ? 21.125 10.32 -7.332 1 92.25 16 VAL B N 1
ATOM 1266 C CA . VAL B 1 16 ? 21.516 9 -6.859 1 92.25 16 VAL B CA 1
ATOM 1267 C C . VAL B 1 16 ? 20.297 8.273 -6.297 1 92.25 16 VAL B C 1
ATOM 1269 O O . VAL B 1 16 ? 20.141 7.062 -6.496 1 92.25 16 VAL B O 1
ATOM 1272 N N . SER B 1 17 ? 19.438 9 -5.664 1 93.94 17 SER B N 1
ATOM 1273 C CA . SER B 1 17 ? 18.25 8.391 -5.07 1 93.94 17 SER B CA 1
ATOM 1274 C C . SER B 1 17 ? 17.297 7.875 -6.145 1 93.94 17 SER B C 1
ATOM 1276 O O . SER B 1 17 ? 16.75 6.781 -6.016 1 93.94 17 SER B O 1
ATOM 1278 N N . TRP B 1 18 ? 17.203 8.586 -7.191 1 94.88 18 TRP B N 1
ATOM 1279 C CA . TRP B 1 18 ? 16.344 8.156 -8.289 1 94.88 18 TRP B CA 1
ATOM 1280 C C . TRP B 1 18 ? 16.938 6.938 -8.992 1 94.88 18 TRP B C 1
ATOM 1282 O O . TRP B 1 18 ? 16.203 6.016 -9.375 1 94.88 18 TRP B O 1
ATOM 1292 N N . VAL B 1 19 ? 18.188 6.965 -9.148 1 94.62 19 VAL B N 1
ATOM 1293 C CA . VAL B 1 19 ? 18.859 5.836 -9.773 1 94.62 19 VAL B CA 1
ATOM 1294 C C . VAL B 1 19 ? 18.672 4.582 -8.922 1 94.62 19 VAL B C 1
ATOM 1296 O O . VAL B 1 19 ? 18.406 3.5 -9.453 1 94.62 19 VAL B O 1
ATOM 1299 N N . ALA B 1 20 ? 18.828 4.742 -7.648 1 94.88 20 ALA B N 1
ATOM 1300 C CA . ALA B 1 20 ? 18.625 3.611 -6.742 1 94.88 20 ALA B CA 1
ATOM 1301 C C . ALA B 1 20 ? 17.203 3.088 -6.816 1 94.88 20 ALA B C 1
ATOM 1303 O O . ALA B 1 20 ? 16.984 1.877 -6.891 1 94.88 20 ALA B O 1
ATOM 1304 N N . LEU B 1 21 ? 16.25 3.979 -6.828 1 96.56 21 LEU B N 1
ATOM 1305 C CA . LEU B 1 21 ? 14.836 3.6 -6.867 1 96.56 21 LEU B CA 1
ATOM 1306 C C . LEU B 1 21 ? 14.492 2.906 -8.18 1 96.56 21 LEU B C 1
ATOM 1308 O O . LEU B 1 21 ? 14.031 1.765 -8.188 1 96.56 21 LEU B O 1
ATOM 1312 N N . ILE B 1 22 ? 14.758 3.559 -9.281 1 96.56 22 ILE B N 1
ATOM 1313 C CA . ILE B 1 22 ? 14.438 3.031 -10.602 1 96.56 22 ILE B CA 1
ATOM 1314 C C . ILE B 1 22 ? 15.266 1.782 -10.875 1 96.56 22 ILE B C 1
ATOM 1316 O O . ILE B 1 22 ? 14.766 0.805 -11.438 1 96.56 22 ILE B O 1
ATOM 1320 N N . GLY B 1 23 ? 16.516 1.908 -10.508 1 95.62 23 GLY B N 1
ATOM 1321 C CA . GLY B 1 23 ? 17.375 0.743 -10.68 1 95.62 23 GLY B CA 1
ATOM 1322 C C . GLY B 1 23 ? 16.875 -0.479 -9.93 1 95.62 23 GLY B C 1
ATOM 1323 O O . GLY B 1 23 ? 16.859 -1.585 -10.477 1 95.62 23 GLY B O 1
ATOM 1324 N N . GLY B 1 24 ? 16.531 -0.32 -8.703 1 95.94 24 GLY B N 1
ATOM 1325 C CA . GLY B 1 24 ? 15.977 -1.417 -7.93 1 95.94 24 GLY B CA 1
ATOM 1326 C C . GLY B 1 24 ? 14.703 -1.979 -8.523 1 95.94 24 GLY B C 1
ATOM 1327 O O . GLY B 1 24 ? 14.547 -3.197 -8.648 1 95.94 24 GLY B O 1
ATOM 1328 N N . ILE B 1 25 ? 13.844 -1.109 -8.938 1 96.69 25 ILE B N 1
ATOM 1329 C CA . ILE B 1 25 ? 12.578 -1.52 -9.523 1 96.69 25 ILE B CA 1
ATOM 1330 C C . ILE B 1 25 ? 12.828 -2.275 -10.828 1 96.69 25 ILE B C 1
ATOM 1332 O O . ILE B 1 25 ? 12.266 -3.355 -11.039 1 96.69 25 ILE B O 1
ATOM 1336 N N . VAL B 1 26 ? 13.625 -1.714 -11.703 1 95.75 26 VAL B N 1
ATOM 1337 C CA . VAL B 1 26 ? 13.891 -2.305 -13.008 1 95.75 26 VAL B CA 1
ATOM 1338 C C . VAL B 1 26 ? 14.555 -3.67 -12.836 1 95.75 26 VAL B C 1
ATOM 1340 O O . VAL B 1 26 ? 14.188 -4.633 -13.508 1 95.75 26 VAL B O 1
ATOM 1343 N N . THR B 1 27 ? 15.516 -3.742 -11.961 1 94 27 THR B N 1
ATOM 1344 C CA . THR B 1 27 ? 16.188 -5.012 -11.695 1 94 27 THR B CA 1
ATOM 1345 C C . THR B 1 27 ? 15.188 -6.051 -11.188 1 94 27 THR B C 1
ATOM 1347 O O . THR B 1 27 ? 15.219 -7.207 -11.609 1 94 27 THR B O 1
ATOM 1350 N N . TYR B 1 28 ? 14.336 -5.648 -10.289 1 95.31 28 TYR B N 1
ATOM 1351 C CA . TYR B 1 28 ? 13.305 -6.523 -9.742 1 95.31 28 TYR B CA 1
ATOM 1352 C C . TYR B 1 28 ? 12.383 -7.031 -10.844 1 95.31 28 TYR B C 1
ATOM 1354 O O . TYR B 1 28 ? 12.094 -8.227 -10.922 1 95.31 28 TYR B O 1
ATOM 1362 N N . LEU B 1 29 ? 12.008 -6.141 -11.727 1 93.31 29 LEU B N 1
ATOM 1363 C CA . LEU B 1 29 ? 11.062 -6.48 -12.789 1 93.31 29 LEU B CA 1
ATOM 1364 C C . LEU B 1 29 ? 11.734 -7.336 -13.859 1 93.31 29 LEU B C 1
ATOM 1366 O O . LEU B 1 29 ? 11.094 -8.211 -14.445 1 93.31 29 LEU B O 1
ATOM 1370 N N . LEU B 1 30 ? 12.938 -7.059 -14.141 1 90.94 30 LEU B N 1
ATOM 1371 C CA . LEU B 1 30 ? 13.672 -7.895 -15.086 1 90.94 30 LEU B CA 1
ATOM 1372 C C . LEU B 1 30 ? 13.805 -9.32 -14.555 1 90.94 30 LEU B C 1
ATOM 1374 O O . LEU B 1 30 ? 13.695 -10.281 -15.32 1 90.94 30 LEU B O 1
ATOM 1378 N N . GLY B 1 31 ? 14.148 -9.367 -13.312 1 87.44 31 GLY B N 1
ATOM 1379 C CA . GLY B 1 31 ? 14.172 -10.688 -12.711 1 87.44 31 GLY B CA 1
ATOM 1380 C C . GLY B 1 31 ? 12.836 -11.414 -12.812 1 87.44 31 GLY B C 1
ATOM 1381 O O . GLY B 1 31 ? 12.797 -12.609 -13.094 1 87.44 31 GLY B O 1
ATOM 1382 N N . LEU B 1 32 ? 11.836 -10.68 -12.641 1 87.19 32 LEU B N 1
ATOM 1383 C CA . LEU B 1 32 ? 10.5 -11.258 -12.711 1 87.19 32 LEU B CA 1
ATOM 1384 C C . LEU B 1 32 ? 10.156 -11.656 -14.148 1 87.19 32 LEU B C 1
ATOM 1386 O O . LEU B 1 32 ? 9.523 -12.688 -14.375 1 87.19 32 LEU B O 1
ATOM 1390 N N . TRP B 1 33 ? 10.5 -10.883 -15.062 1 87.31 33 TRP B N 1
ATOM 1391 C CA . TRP B 1 33 ? 10.234 -11.148 -16.469 1 87.31 33 TRP B CA 1
ATOM 1392 C C . 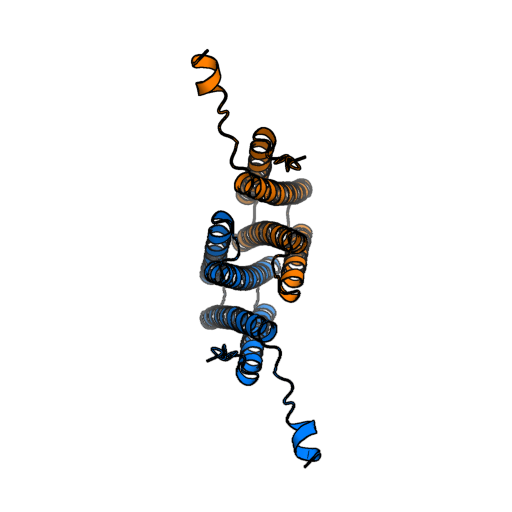TRP B 1 33 ? 10.969 -12.406 -16.938 1 87.31 33 TRP B C 1
ATOM 1394 O O . TRP B 1 33 ? 10.453 -13.156 -17.766 1 87.31 33 TRP B O 1
ATOM 1404 N N . ASN B 1 34 ? 12.102 -12.727 -16.406 1 85.5 34 ASN B N 1
ATOM 1405 C CA . ASN B 1 34 ? 12.938 -13.852 -16.828 1 85.5 34 ASN B CA 1
ATOM 1406 C C . ASN B 1 34 ? 12.648 -15.102 -16 1 85.5 34 ASN B C 1
ATOM 1408 O O . ASN B 1 34 ? 13.133 -16.188 -16.328 1 85.5 34 ASN B O 1
ATOM 1412 N N . ALA B 1 35 ? 11.891 -14.914 -14.984 1 81.31 35 ALA B N 1
ATOM 1413 C CA . ALA B 1 35 ? 11.633 -16.062 -14.109 1 81.31 35 ALA B CA 1
ATOM 1414 C C . ALA B 1 35 ? 10.594 -16.984 -14.719 1 81.31 35 ALA B C 1
ATOM 1416 O O . ALA B 1 35 ? 9.664 -16.531 -15.391 1 81.31 35 ALA B O 1
ATOM 1417 N N . GLU B 1 36 ? 10.82 -18.234 -14.57 1 80.19 36 GLU B N 1
ATOM 1418 C CA . GLU B 1 36 ? 9.859 -19.25 -15.023 1 80.19 36 GLU B CA 1
ATOM 1419 C C . GLU B 1 36 ? 8.758 -19.469 -13.992 1 80.19 36 GLU B C 1
ATOM 1421 O O . GLU B 1 36 ? 8.797 -20.422 -13.227 1 80.19 36 GLU B O 1
ATOM 1426 N N . MET B 1 37 ? 7.898 -18.531 -13.906 1 80.12 37 MET B N 1
ATOM 1427 C CA . MET B 1 37 ? 6.797 -18.562 -12.945 1 80.12 37 MET B CA 1
ATOM 1428 C C . MET B 1 37 ? 5.453 -18.406 -13.656 1 80.12 37 MET B C 1
ATOM 1430 O O . MET B 1 37 ? 5.398 -17.906 -14.781 1 80.12 37 MET B O 1
ATOM 1434 N N . GLN B 1 38 ? 4.438 -18.875 -13.008 1 78.06 38 GLN B N 1
ATOM 1435 C CA . GLN B 1 38 ? 3.086 -18.656 -13.516 1 78.06 38 GLN B CA 1
ATOM 1436 C C . GLN B 1 38 ? 2.668 -17.188 -13.359 1 78.06 38 GLN B C 1
ATOM 1438 O O . GLN B 1 38 ? 3.24 -16.469 -12.555 1 78.06 38 GLN B O 1
ATOM 1443 N N . LEU B 1 39 ? 1.731 -16.734 -14.148 1 75.88 39 LEU B N 1
ATOM 1444 C CA . LEU B 1 39 ? 1.274 -15.344 -14.141 1 75.88 39 LEU B CA 1
ATOM 1445 C C . LEU B 1 39 ? 0.862 -14.914 -12.742 1 75.88 39 LEU B C 1
ATOM 1447 O O . LEU B 1 39 ? 1.148 -13.789 -12.32 1 75.88 39 LEU B O 1
ATOM 1451 N N . ASN B 1 40 ? 0.169 -15.828 -12.008 1 76.75 40 ASN B N 1
ATOM 1452 C CA . ASN B 1 40 ? -0.26 -15.508 -10.656 1 76.75 40 ASN B CA 1
ATOM 1453 C C . ASN B 1 40 ? 0.931 -15.273 -9.727 1 76.75 40 ASN B C 1
ATOM 1455 O O . ASN B 1 40 ? 0.877 -14.422 -8.844 1 76.75 40 ASN B O 1
ATOM 1459 N N . GLU B 1 41 ? 1.964 -15.984 -10 1 82.94 41 GLU B N 1
ATOM 1460 C CA . GLU B 1 41 ? 3.174 -15.812 -9.195 1 82.94 41 GLU B CA 1
ATOM 1461 C C . GLU B 1 41 ? 3.869 -14.492 -9.523 1 82.94 41 GLU B C 1
ATOM 1463 O O . GLU B 1 41 ? 4.355 -13.812 -8.617 1 82.94 41 GLU B O 1
ATOM 1468 N N . LYS B 1 42 ? 3.883 -14.125 -10.742 1 86.62 42 LYS B N 1
ATOM 1469 C CA . LYS B 1 42 ? 4.469 -12.852 -11.141 1 86.62 42 LYS B CA 1
ATOM 1470 C C . LYS B 1 42 ? 3.674 -11.68 -10.578 1 86.62 42 LYS B C 1
ATOM 1472 O O . LYS B 1 42 ? 4.254 -10.672 -10.148 1 86.62 42 LYS B O 1
ATOM 1477 N N . GLY B 1 43 ? 2.408 -11.906 -10.609 1 88.31 43 GLY B N 1
ATOM 1478 C CA . GLY B 1 43 ? 1.563 -10.875 -10.031 1 88.31 43 GLY B CA 1
ATOM 1479 C C . GLY B 1 43 ? 1.781 -10.695 -8.539 1 88.31 43 GLY B C 1
ATOM 1480 O O . GLY B 1 43 ? 1.74 -9.57 -8.031 1 88.31 43 GLY B O 1
ATOM 1481 N N . TYR B 1 44 ? 1.974 -11.828 -7.922 1 91.5 44 TYR B N 1
ATOM 1482 C CA . TYR B 1 44 ? 2.246 -11.789 -6.492 1 91.5 44 TYR B CA 1
ATOM 1483 C C . TYR B 1 44 ? 3.469 -10.93 -6.191 1 91.5 44 TYR B C 1
ATOM 1485 O O . TYR B 1 44 ? 3.402 -10.016 -5.367 1 91.5 44 TYR B O 1
ATOM 1493 N N . TYR B 1 45 ? 4.516 -11.156 -6.867 1 93.06 45 TYR B N 1
ATOM 1494 C CA . TYR B 1 45 ? 5.758 -10.43 -6.598 1 93.06 45 TYR B CA 1
ATOM 1495 C C . TYR B 1 45 ? 5.641 -8.977 -7.02 1 93.06 45 TYR B C 1
ATOM 1497 O O . TYR B 1 45 ? 6.23 -8.094 -6.395 1 93.06 45 TYR B O 1
ATOM 1505 N N . PHE B 1 46 ? 4.93 -8.75 -8.031 1 94.31 46 PHE B N 1
ATOM 1506 C CA . PHE B 1 46 ? 4.691 -7.371 -8.445 1 94.31 46 PHE B CA 1
ATOM 1507 C C . PHE B 1 46 ? 3.896 -6.617 -7.391 1 94.31 46 PHE B C 1
ATOM 1509 O O . PHE B 1 46 ? 4.258 -5.496 -7.016 1 94.31 46 PHE B O 1
ATOM 1516 N N . ALA B 1 47 ? 2.855 -7.23 -6.898 1 95.12 47 ALA B N 1
ATOM 1517 C CA . ALA B 1 47 ? 2.02 -6.609 -5.871 1 95.12 47 ALA B CA 1
ATOM 1518 C C . ALA B 1 47 ? 2.822 -6.324 -4.605 1 95.12 47 ALA B C 1
ATOM 1520 O O . ALA B 1 47 ? 2.664 -5.27 -3.986 1 95.12 47 ALA B O 1
ATOM 1521 N N . VAL B 1 48 ? 3.662 -7.23 -4.273 1 96.12 48 VAL B N 1
ATOM 1522 C CA . VAL B 1 48 ? 4.473 -7.098 -3.068 1 96.12 48 VAL B CA 1
ATOM 1523 C C . VAL B 1 48 ? 5.449 -5.934 -3.229 1 96.12 48 VAL B C 1
ATOM 1525 O O . VAL B 1 48 ? 5.684 -5.176 -2.283 1 96.12 48 VAL B O 1
ATOM 1528 N N . LEU B 1 49 ? 5.988 -5.84 -4.398 1 96.81 49 LEU B N 1
ATOM 1529 C CA . LEU B 1 49 ? 6.895 -4.73 -4.668 1 96.81 49 LEU B CA 1
ATOM 1530 C C . LEU B 1 49 ? 6.188 -3.393 -4.5 1 96.81 49 LEU B C 1
ATOM 1532 O O . LEU B 1 49 ? 6.684 -2.504 -3.803 1 96.81 49 LEU B O 1
ATOM 1536 N N . VAL B 1 50 ? 5.051 -3.268 -5.113 1 97.38 50 VAL B N 1
ATOM 1537 C CA . VAL B 1 50 ? 4.289 -2.023 -5.055 1 97.38 50 VAL B CA 1
ATOM 1538 C C . VAL B 1 50 ? 3.871 -1.739 -3.613 1 97.38 50 VAL B C 1
ATOM 1540 O O . VAL B 1 50 ? 3.979 -0.605 -3.143 1 97.38 50 VAL B O 1
ATOM 1543 N N . LEU B 1 51 ? 3.432 -2.748 -2.922 1 97.62 51 LEU B N 1
ATOM 1544 C CA . LEU B 1 51 ? 3.025 -2.635 -1.524 1 97.62 51 LEU B CA 1
ATOM 1545 C C . LEU B 1 51 ? 4.184 -2.15 -0.66 1 97.62 51 LEU B C 1
ATOM 1547 O O . LEU B 1 51 ? 4.012 -1.257 0.173 1 97.62 51 LEU B O 1
ATOM 1551 N N . GLY B 1 52 ? 5.312 -2.709 -0.877 1 97.5 52 GLY B N 1
ATOM 1552 C CA . GLY B 1 52 ? 6.492 -2.33 -0.119 1 97.5 52 GLY B CA 1
ATOM 1553 C C . GLY B 1 52 ? 6.93 -0.897 -0.369 1 97.5 52 GLY B C 1
ATOM 1554 O O . GLY B 1 52 ? 7.199 -0.152 0.575 1 97.5 52 GLY B O 1
ATOM 1555 N N . LEU B 1 53 ? 7 -0.559 -1.608 1 96.94 53 LEU B N 1
ATOM 1556 C CA . LEU B 1 53 ? 7.398 0.797 -1.971 1 96.94 53 LEU B CA 1
ATOM 1557 C C . LEU B 1 53 ? 6.434 1.822 -1.39 1 96.94 53 LEU B C 1
ATOM 1559 O O . LEU B 1 53 ? 6.859 2.816 -0.796 1 96.94 53 LEU B O 1
ATOM 1563 N N . PHE B 1 54 ? 5.184 1.525 -1.54 1 96.88 54 PHE B N 1
ATOM 1564 C CA . PHE B 1 54 ? 4.156 2.451 -1.086 1 96.88 54 PHE B CA 1
ATOM 1565 C C . PHE B 1 54 ? 4.145 2.549 0.435 1 96.88 54 PHE B C 1
ATOM 1567 O O . PHE B 1 54 ? 4.031 3.643 0.992 1 96.88 54 PHE B O 1
ATOM 1574 N N . SER B 1 55 ? 4.25 1.457 1.081 1 96.62 55 SER B N 1
ATOM 1575 C CA . SER B 1 55 ? 4.246 1.463 2.541 1 96.62 55 SER B CA 1
ATOM 1576 C C . SER B 1 55 ? 5.484 2.164 3.092 1 96.62 55 SER B C 1
ATOM 1578 O O . SER B 1 55 ? 5.402 2.895 4.082 1 96.62 55 SER B O 1
ATOM 1580 N N . ALA B 1 56 ? 6.625 1.954 2.459 1 95.56 56 ALA B N 1
ATOM 1581 C CA . ALA B 1 56 ? 7.855 2.619 2.883 1 95.56 56 ALA B CA 1
ATOM 1582 C C . ALA B 1 56 ? 7.734 4.133 2.744 1 95.56 56 ALA B C 1
ATOM 1584 O O . ALA B 1 56 ? 8.078 4.879 3.666 1 95.56 56 ALA B O 1
ATOM 1585 N N . ALA B 1 57 ? 7.27 4.562 1.65 1 93.44 57 ALA B N 1
ATOM 1586 C CA . ALA B 1 57 ? 7.102 5.992 1.4 1 93.44 57 ALA B CA 1
ATOM 1587 C C . ALA B 1 57 ? 6.094 6.602 2.369 1 93.44 57 ALA B C 1
ATOM 1589 O O . ALA B 1 57 ? 6.309 7.699 2.891 1 93.44 57 ALA B O 1
ATOM 1590 N N . SER B 1 58 ? 5.012 5.906 2.592 1 93.56 58 SER B N 1
ATOM 1591 C CA . SER B 1 58 ? 3.967 6.406 3.477 1 93.56 58 SER B CA 1
ATOM 1592 C C . SER B 1 58 ? 4.434 6.434 4.926 1 93.56 58 SER B C 1
ATOM 1594 O O . SER B 1 58 ? 4.141 7.379 5.664 1 93.56 58 SER B O 1
ATOM 1596 N N . TYR B 1 59 ? 5.109 5.352 5.293 1 92.88 59 TYR B N 1
ATOM 1597 C CA . TYR B 1 59 ? 5.645 5.301 6.648 1 92.88 59 TYR B CA 1
ATOM 1598 C C . TYR B 1 59 ? 6.633 6.438 6.887 1 92.88 59 TYR B C 1
ATOM 1600 O O . TYR B 1 59 ? 6.578 7.113 7.918 1 92.88 59 TYR B O 1
ATOM 1608 N N . GLN B 1 60 ? 7.523 6.633 5.973 1 90.69 60 GLN B N 1
ATOM 1609 C CA . GLN B 1 60 ? 8.5 7.715 6.082 1 90.69 60 GLN B CA 1
ATOM 1610 C C . GLN B 1 60 ? 7.801 9.07 6.168 1 90.69 60 GLN B C 1
ATOM 1612 O O . GLN B 1 60 ? 8.203 9.93 6.953 1 90.69 60 GLN B O 1
ATOM 1617 N N . LYS B 1 61 ? 6.836 9.281 5.359 1 88.5 61 LYS B N 1
ATOM 1618 C CA . LYS B 1 61 ? 6.078 10.531 5.391 1 88.5 61 LYS B CA 1
ATOM 1619 C C . LYS B 1 61 ? 5.418 10.734 6.75 1 88.5 61 LYS B C 1
ATOM 1621 O O . LYS B 1 61 ? 5.434 11.844 7.289 1 88.5 61 LYS B O 1
ATOM 1626 N N . THR B 1 62 ? 4.8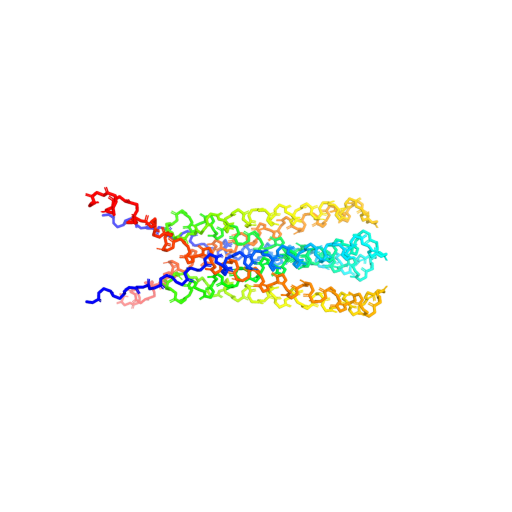91 9.719 7.293 1 90.12 62 THR B N 1
ATOM 1627 C CA . THR B 1 62 ? 4.18 9.812 8.562 1 90.12 62 THR B CA 1
ATOM 1628 C C . THR B 1 62 ? 5.148 10.117 9.703 1 90.12 62 THR B C 1
ATOM 1630 O O . THR B 1 62 ? 4.848 10.922 10.586 1 90.12 62 THR B O 1
ATOM 1633 N N . VAL B 1 63 ? 6.266 9.453 9.703 1 88.06 63 VAL B N 1
ATOM 1634 C CA . VAL B 1 63 ? 7.289 9.695 10.719 1 88.06 63 VAL B CA 1
ATOM 1635 C C . VAL B 1 63 ? 7.758 11.148 10.641 1 88.06 63 VAL B C 1
ATOM 1637 O O . VAL B 1 63 ? 7.895 11.812 11.672 1 88.06 63 VAL B O 1
ATOM 1640 N N . ARG B 1 64 ? 7.945 11.594 9.508 1 84.19 64 ARG B N 1
ATOM 1641 C CA . ARG B 1 64 ? 8.391 12.969 9.297 1 84.19 64 ARG B CA 1
ATOM 1642 C C . ARG B 1 64 ? 7.32 13.969 9.727 1 84.19 64 ARG B C 1
ATOM 1644 O O . ARG B 1 64 ? 7.629 14.984 10.352 1 84.19 64 ARG B O 1
ATOM 1651 N N . ASP B 1 65 ? 6.117 13.734 9.281 1 85.25 65 ASP B N 1
ATOM 1652 C CA . ASP B 1 65 ? 5.004 14.594 9.664 1 85.25 65 ASP B CA 1
ATOM 1653 C C . ASP B 1 65 ? 4.887 14.695 11.188 1 85.25 65 ASP B C 1
ATOM 1655 O O . ASP B 1 65 ? 4.641 15.773 11.727 1 85.25 65 ASP B O 1
ATOM 1659 N N . LYS B 1 66 ? 5.062 13.609 11.844 1 85.75 66 LYS B N 1
ATOM 1660 C CA . LYS B 1 66 ? 5.004 13.586 13.305 1 85.75 66 LYS B CA 1
ATOM 1661 C C . LYS B 1 66 ? 6.09 14.469 13.906 1 85.75 66 LYS B C 1
ATOM 1663 O O . LYS B 1 66 ? 5.836 15.203 14.867 1 85.75 66 LYS B O 1
ATOM 1668 N N . TYR B 1 67 ? 7.219 14.484 13.352 1 84.56 67 TYR B N 1
ATOM 1669 C CA . TYR B 1 67 ? 8.344 15.273 13.836 1 84.56 67 TYR B CA 1
ATOM 1670 C C . TYR B 1 67 ? 8.117 16.75 13.57 1 84.56 67 TYR B C 1
ATOM 1672 O O . TYR B 1 67 ? 8.578 17.609 14.336 1 84.56 67 TYR B O 1
ATOM 1680 N N . GLU B 1 68 ? 7.414 17.047 12.523 1 84.06 68 GLU B N 1
ATOM 1681 C CA . GLU B 1 68 ? 7.184 18.438 12.141 1 84.06 68 GLU B CA 1
ATOM 1682 C C . GLU B 1 68 ? 5.914 18.984 12.789 1 84.06 68 GLU B C 1
ATOM 1684 O O . GLU B 1 68 ? 5.52 20.125 12.531 1 84.06 68 GLU B O 1
ATOM 1689 N N . GLY B 1 69 ? 5.168 18.141 13.484 1 82.88 69 GLY B N 1
ATOM 1690 C CA . GLY B 1 69 ? 4.008 18.609 14.227 1 82.88 69 GLY B CA 1
ATOM 1691 C C . GLY B 1 69 ? 2.732 18.609 13.406 1 82.88 69 GLY B C 1
ATOM 1692 O O . GLY B 1 69 ? 1.771 19.297 13.734 1 82.88 69 GLY B O 1
ATOM 1693 N N . ILE B 1 70 ? 2.789 18.016 12.32 1 80 70 ILE B N 1
ATOM 1694 C CA . ILE B 1 70 ? 1.594 17.891 11.492 1 80 70 ILE B CA 1
ATOM 1695 C C . ILE B 1 70 ? 0.68 16.812 12.07 1 80 70 ILE B C 1
ATOM 1697 O O . ILE B 1 70 ? 1.139 15.727 12.422 1 80 70 ILE B O 1
ATOM 1701 N N . PRO B 1 71 ? -0.523 17.125 12.32 1 78 71 PRO B N 1
ATOM 1702 C CA . PRO B 1 71 ? -1.436 16.156 12.938 1 78 71 PRO B CA 1
ATOM 1703 C C . PRO B 1 71 ? -1.559 14.859 12.125 1 78 71 PRO B C 1
ATOM 1705 O O . PRO B 1 71 ? -1.816 14.906 10.922 1 78 71 PRO B O 1
ATOM 1708 N N . THR B 1 72 ? -1.232 13.781 12.758 1 79.69 72 THR B N 1
ATOM 1709 C CA . THR B 1 72 ? -1.388 12.438 12.203 1 79.69 72 THR B CA 1
ATOM 1710 C C . THR B 1 72 ? -2.045 11.508 13.219 1 79.69 72 THR B C 1
ATOM 1712 O O . THR B 1 72 ? -1.81 11.625 14.422 1 79.69 72 THR B O 1
ATOM 1715 N N . THR B 1 73 ? -3.037 10.727 12.688 1 82.06 73 THR B N 1
ATOM 1716 C CA . THR B 1 73 ? -3.707 9.781 13.57 1 82.06 73 THR B CA 1
ATOM 1717 C C . THR B 1 73 ? -2.775 8.633 13.945 1 82.06 73 THR B C 1
ATOM 1719 O O . THR B 1 73 ? -2.133 8.039 13.078 1 82.06 73 THR B O 1
ATOM 1722 N N . PRO B 1 74 ? -2.676 8.367 15.211 1 86.38 74 PRO B N 1
ATOM 1723 C CA . PRO B 1 74 ? -1.841 7.234 15.625 1 86.38 74 PRO B CA 1
ATOM 1724 C C . PRO B 1 74 ? -2.189 5.941 14.891 1 86.38 74 PRO B C 1
ATOM 1726 O O . PRO B 1 74 ? -1.309 5.121 14.625 1 86.38 74 PRO B O 1
ATOM 1729 N N . ILE B 1 75 ? -3.418 5.754 14.578 1 85.12 75 ILE B N 1
ATOM 1730 C CA . ILE B 1 75 ? -3.859 4.551 13.875 1 85.12 75 ILE B CA 1
ATOM 1731 C C . ILE B 1 75 ? -3.219 4.496 12.492 1 85.12 75 ILE B C 1
ATOM 1733 O O . ILE B 1 75 ? -2.77 3.438 12.047 1 85.12 75 ILE B O 1
ATOM 1737 N N . TYR B 1 76 ? -3.189 5.609 11.906 1 88.81 76 TYR B N 1
ATOM 1738 C CA . TYR B 1 76 ? -2.582 5.625 10.586 1 88.81 76 TYR B CA 1
ATOM 1739 C C . TYR B 1 76 ? -1.094 5.309 10.664 1 88.81 76 TYR B C 1
ATOM 1741 O O . TYR B 1 76 ? -0.557 4.598 9.812 1 88.81 76 TYR B O 1
ATOM 1749 N N . TYR B 1 77 ? -0.472 5.812 11.672 1 90 77 TYR B N 1
ATOM 1750 C CA . TYR B 1 77 ? 0.939 5.527 11.906 1 90 77 TYR B CA 1
ATOM 1751 C C . TYR B 1 77 ? 1.178 4.031 12.062 1 90 77 TYR B C 1
ATOM 1753 O O . TYR B 1 77 ? 2.057 3.465 11.406 1 90 77 TYR B O 1
ATOM 1761 N N . MET B 1 78 ? 0.445 3.459 12.805 1 92.62 78 MET B N 1
ATOM 1762 C CA . MET B 1 78 ? 0.588 2.027 13.055 1 92.62 78 MET B CA 1
ATOM 1763 C C . MET B 1 78 ? 0.249 1.221 11.812 1 92.62 78 MET B C 1
ATOM 1765 O O . MET B 1 78 ? 0.86 0.182 11.555 1 92.62 78 MET B O 1
ATOM 1769 N N . THR B 1 79 ? -0.733 1.678 11.141 1 93.31 79 THR B N 1
ATOM 1770 C CA . THR B 1 79 ? -1.135 0.981 9.922 1 93.31 79 THR B CA 1
ATOM 1771 C C . THR B 1 79 ? -0.002 0.985 8.898 1 93.31 79 THR B C 1
ATOM 1773 O O . THR B 1 79 ? 0.258 -0.031 8.25 1 93.31 79 THR B O 1
ATOM 1776 N N . CYS B 1 80 ? 0.679 2.09 8.766 1 95.5 80 CYS B N 1
ATOM 1777 C CA . CYS B 1 80 ? 1.798 2.17 7.832 1 95.5 80 CYS B CA 1
ATOM 1778 C C . CYS B 1 80 ? 2.896 1.184 8.211 1 95.5 80 CYS B C 1
ATOM 1780 O O . CYS B 1 80 ? 3.42 0.473 7.352 1 95.5 80 CYS B O 1
ATOM 1782 N N . LEU B 1 81 ? 3.215 1.123 9.492 1 94.62 81 LEU B N 1
ATOM 1783 C CA . LEU B 1 81 ? 4.242 0.204 9.977 1 94.62 81 LEU B CA 1
ATOM 1784 C C . LEU B 1 81 ? 3.824 -1.245 9.742 1 94.62 81 LEU B C 1
ATOM 1786 O O . LEU B 1 81 ? 4.617 -2.057 9.266 1 94.62 81 LEU B O 1
ATOM 1790 N N . THR B 1 82 ? 2.631 -1.517 10.055 1 96.56 82 THR B N 1
ATOM 1791 C CA . THR B 1 82 ? 2.121 -2.877 9.922 1 96.56 82 THR B CA 1
ATOM 1792 C C . THR B 1 82 ? 2.146 -3.326 8.461 1 96.56 82 THR B C 1
ATOM 1794 O O . THR B 1 82 ? 2.545 -4.453 8.164 1 96.56 82 THR B O 1
ATOM 1797 N N . VAL B 1 83 ? 1.699 -2.457 7.625 1 97.19 83 VAL B N 1
ATOM 1798 C CA . VAL B 1 83 ? 1.656 -2.805 6.207 1 97.19 83 VAL B CA 1
ATOM 1799 C C . VAL B 1 83 ? 3.076 -3.006 5.68 1 97.19 83 VAL B C 1
ATOM 1801 O O . VAL B 1 83 ? 3.318 -3.885 4.852 1 97.19 83 VAL B O 1
ATOM 1804 N N . PHE B 1 84 ? 4.012 -2.219 6.129 1 96.19 84 PHE B N 1
ATOM 1805 C CA . PHE B 1 84 ? 5.406 -2.391 5.738 1 96.19 84 PHE B CA 1
ATOM 1806 C C . PHE B 1 84 ? 5.922 -3.762 6.16 1 96.19 84 PHE B C 1
ATOM 1808 O O . PHE B 1 84 ? 6.527 -4.477 5.355 1 96.19 84 PHE B O 1
ATOM 1815 N N . ILE B 1 85 ? 5.664 -4.117 7.332 1 96.62 85 ILE B N 1
ATOM 1816 C CA . ILE B 1 85 ? 6.09 -5.414 7.852 1 96.62 85 ILE B CA 1
ATOM 1817 C C . ILE B 1 85 ? 5.438 -6.535 7.047 1 96.62 85 ILE B C 1
ATOM 1819 O O . ILE B 1 85 ? 6.094 -7.523 6.707 1 96.62 85 ILE B O 1
ATOM 1823 N N . ILE B 1 86 ? 4.184 -6.348 6.758 1 96.62 86 ILE B N 1
ATOM 1824 C CA . ILE B 1 86 ? 3.453 -7.34 5.98 1 96.62 86 ILE B CA 1
ATOM 1825 C C . ILE B 1 86 ? 4.098 -7.496 4.605 1 96.62 86 ILE B C 1
ATOM 1827 O O . ILE B 1 86 ? 4.25 -8.609 4.105 1 96.62 86 ILE B O 1
ATOM 1831 N N . SER B 1 87 ? 4.469 -6.367 4.016 1 96.69 87 SER B N 1
ATOM 1832 C CA . SER B 1 87 ? 5.074 -6.441 2.691 1 96.69 87 SER B CA 1
ATOM 1833 C C . SER B 1 87 ? 6.383 -7.219 2.721 1 96.69 87 SER B C 1
ATOM 1835 O O . SER B 1 87 ? 6.633 -8.062 1.856 1 96.69 87 SER B O 1
ATOM 1837 N N . VAL B 1 88 ? 7.25 -6.996 3.709 1 95.62 88 VAL B N 1
ATOM 1838 C CA . VAL B 1 88 ? 8.523 -7.695 3.855 1 95.62 88 VAL B CA 1
ATOM 1839 C C . VAL B 1 88 ? 8.266 -9.172 4.152 1 95.62 88 VAL B C 1
ATOM 1841 O O . VAL B 1 88 ? 8.914 -10.047 3.578 1 95.62 88 VAL B O 1
ATOM 1844 N N . ALA B 1 89 ? 7.293 -9.422 5.016 1 95.5 89 ALA B N 1
ATOM 1845 C CA . ALA B 1 89 ? 6.938 -10.805 5.355 1 95.5 89 ALA B CA 1
ATOM 1846 C C . ALA B 1 89 ? 6.445 -11.562 4.129 1 95.5 89 ALA B C 1
ATOM 1848 O O . ALA B 1 89 ? 6.816 -12.719 3.916 1 95.5 89 ALA B O 1
ATOM 1849 N N . LEU B 1 90 ? 5.621 -10.961 3.373 1 94.12 90 LEU B N 1
ATOM 1850 C CA . LEU B 1 90 ? 5.102 -11.602 2.172 1 94.12 90 LEU B CA 1
ATOM 1851 C C . LEU B 1 90 ? 6.23 -11.93 1.199 1 94.12 90 LEU B C 1
ATOM 1853 O O . LEU B 1 90 ? 6.219 -12.984 0.564 1 94.12 90 LEU B O 1
ATOM 1857 N N . LEU B 1 91 ? 7.152 -10.984 1.062 1 94.06 91 LEU B N 1
ATOM 1858 C CA . LEU B 1 91 ? 8.273 -11.258 0.171 1 94.06 91 LEU B CA 1
ATOM 1859 C C . LEU B 1 91 ? 9.078 -12.461 0.662 1 94.06 91 LEU B C 1
ATOM 1861 O O . LEU B 1 91 ? 9.422 -13.344 -0.125 1 94.06 91 LEU B O 1
ATOM 1865 N N . LEU B 1 92 ? 9.367 -12.531 1.946 1 92.38 92 LEU B N 1
ATOM 1866 C CA . LEU B 1 92 ? 10.141 -13.625 2.525 1 92.38 92 LEU B CA 1
ATOM 1867 C C . LEU B 1 92 ? 9.414 -14.953 2.361 1 92.38 92 LEU B C 1
ATOM 1869 O O . LEU B 1 92 ? 10.031 -15.961 2.014 1 92.38 92 LEU B O 1
ATOM 1873 N N . VAL B 1 93 ? 8.156 -14.961 2.617 1 89.94 93 VAL B N 1
ATOM 1874 C CA . VAL B 1 93 ? 7.355 -16.172 2.463 1 89.94 93 VAL B CA 1
ATOM 1875 C C . VAL B 1 93 ? 7.336 -16.594 0.995 1 89.94 93 VAL B C 1
ATOM 1877 O O . VAL B 1 93 ? 7.438 -17.781 0.682 1 89.94 93 VAL B O 1
ATOM 1880 N N . GLY B 1 94 ? 7.141 -15.602 0.136 1 87 94 GLY B N 1
ATOM 1881 C CA . GLY B 1 94 ? 7.148 -15.898 -1.286 1 87 94 GLY B CA 1
ATOM 1882 C C . GLY B 1 94 ? 8.461 -16.5 -1.763 1 87 94 GLY B C 1
ATOM 1883 O O . GLY B 1 94 ? 8.469 -17.484 -2.51 1 87 94 GLY B O 1
ATOM 1884 N N . LEU B 1 95 ? 9.547 -15.961 -1.316 1 86.56 95 LEU B N 1
ATOM 1885 C CA . LEU B 1 95 ? 10.867 -16.422 -1.741 1 86.56 95 LEU B CA 1
ATOM 1886 C C . LEU B 1 95 ? 11.188 -17.781 -1.116 1 86.56 95 LEU B C 1
ATOM 1888 O O . LEU B 1 95 ? 11.836 -18.609 -1.745 1 86.56 95 LEU B O 1
ATOM 1892 N N . TRP B 1 96 ? 10.703 -17.969 0.066 1 85.81 96 TRP B N 1
ATOM 1893 C CA . TRP B 1 96 ? 10.922 -19.25 0.744 1 85.81 96 TRP B CA 1
ATOM 1894 C C . TRP B 1 96 ? 10.18 -20.375 0.035 1 85.81 96 TRP B C 1
ATOM 1896 O O . TRP B 1 96 ? 10.641 -21.516 0.019 1 85.81 96 TRP B O 1
ATOM 1906 N N . ASN B 1 97 ? 9.07 -20.141 -0.611 1 80.69 97 ASN B N 1
ATOM 1907 C CA . ASN B 1 97 ? 8.242 -21.156 -1.243 1 80.69 97 ASN B CA 1
ATOM 1908 C C . ASN B 1 97 ? 8.43 -21.172 -2.758 1 80.69 97 ASN B C 1
ATOM 1910 O O . ASN B 1 97 ? 7.859 -22.031 -3.447 1 80.69 97 ASN B O 1
ATOM 1914 N N . ALA B 1 98 ? 9.203 -20.312 -3.24 1 77.56 98 ALA B N 1
ATOM 1915 C CA . ALA B 1 98 ? 9.352 -20.219 -4.691 1 77.56 98 ALA B CA 1
ATOM 1916 C C . ALA B 1 98 ? 10.352 -21.266 -5.203 1 77.56 98 ALA B C 1
ATOM 1918 O O . ALA B 1 98 ? 11.273 -21.641 -4.488 1 77.56 98 ALA B O 1
ATOM 1919 N N . THR B 1 99 ? 9.984 -21.766 -6.359 1 76.56 99 THR B N 1
ATOM 1920 C CA . THR B 1 99 ? 10.883 -22.703 -7.02 1 76.56 99 THR B CA 1
ATOM 1921 C C . THR B 1 99 ? 11.938 -21.969 -7.836 1 76.56 99 THR B C 1
ATOM 1923 O O . THR B 1 99 ? 11.992 -22.109 -9.062 1 76.56 99 THR B O 1
ATOM 1926 N N . LEU B 1 100 ? 12.555 -21.047 -7.219 1 75.44 100 LEU B N 1
ATOM 1927 C CA . LEU B 1 100 ? 13.617 -20.266 -7.852 1 75.44 100 LEU B CA 1
ATOM 1928 C C . LEU B 1 100 ? 14.984 -20.703 -7.344 1 75.44 100 LEU B C 1
ATOM 1930 O O . LEU B 1 100 ? 15.094 -21.328 -6.281 1 75.44 100 LEU B O 1
ATOM 1934 N N . LEU B 1 101 ? 15.898 -20.453 -8.156 1 75.88 101 LEU B N 1
ATOM 1935 C CA . LEU B 1 101 ? 17.266 -20.672 -7.719 1 75.88 101 LEU B CA 1
ATOM 1936 C C . LEU B 1 101 ? 17.641 -19.734 -6.578 1 75.88 101 LEU B C 1
ATOM 1938 O O . LEU B 1 101 ? 17.094 -18.641 -6.473 1 75.88 101 LEU B O 1
ATOM 1942 N N . LEU B 1 102 ? 18.5 -20.219 -5.719 1 74.12 102 LEU B N 1
ATOM 1943 C CA . LEU B 1 102 ? 18.922 -19.406 -4.574 1 74.12 102 LEU B CA 1
ATOM 1944 C C . LEU B 1 102 ? 19.484 -18.062 -5.031 1 74.12 102 LEU B C 1
ATOM 1946 O O . LEU B 1 102 ? 19.219 -17.031 -4.395 1 74.12 102 LEU B O 1
ATOM 1950 N N . SER B 1 103 ? 20.312 -18.109 -6.039 1 80.44 103 SER B N 1
ATOM 1951 C CA . SER B 1 103 ? 20.859 -16.875 -6.598 1 80.44 103 SER B CA 1
ATOM 1952 C C . SER B 1 103 ? 19.766 -15.914 -7.023 1 80.44 103 SER B C 1
ATOM 1954 O O . SER B 1 103 ? 19.859 -14.703 -6.809 1 80.44 103 SER B O 1
ATOM 1956 N N . GLU B 1 104 ? 18.672 -16.438 -7.531 1 81.88 104 GLU B N 1
ATOM 1957 C CA . GLU B 1 104 ? 17.547 -15.617 -7.965 1 81.88 104 GLU B CA 1
ATOM 1958 C C . GLU B 1 104 ? 16.781 -15.055 -6.773 1 81.88 104 GLU B C 1
ATOM 1960 O O . GLU B 1 104 ? 16.328 -13.906 -6.805 1 81.88 104 GLU B O 1
ATOM 1965 N N . LYS B 1 105 ? 16.75 -15.852 -5.746 1 84.25 105 LYS B N 1
ATOM 1966 C CA . LYS B 1 105 ? 16.078 -15.383 -4.535 1 84.25 105 LYS B CA 1
ATOM 1967 C C . LYS B 1 105 ? 16.828 -14.203 -3.918 1 84.25 105 LYS B C 1
ATOM 1969 O O . LYS B 1 105 ? 16.203 -13.227 -3.477 1 84.25 105 LYS B O 1
ATOM 1974 N N . GLY B 1 106 ? 18.094 -14.406 -3.85 1 85.44 106 GLY B N 1
ATOM 1975 C CA . GLY B 1 106 ? 18.906 -13.312 -3.344 1 85.44 106 GLY B CA 1
ATOM 1976 C C . GLY B 1 106 ? 18.797 -12.062 -4.191 1 85.44 106 GLY B C 1
ATOM 1977 O O . GLY B 1 106 ? 18.75 -10.945 -3.66 1 85.44 106 GLY B O 1
ATOM 1978 N N . PHE B 1 107 ? 18.703 -12.266 -5.457 1 88.94 107 PHE B N 1
ATOM 1979 C CA . PHE B 1 107 ? 18.578 -11.156 -6.391 1 88.94 107 PHE B CA 1
ATOM 1980 C C . PHE B 1 107 ? 17.297 -10.375 -6.141 1 88.94 107 PHE B C 1
ATOM 1982 O O . PHE B 1 107 ? 17.312 -9.141 -6.074 1 88.94 107 PHE B O 1
ATOM 1989 N N . TYR B 1 108 ? 16.203 -11.031 -5.891 1 89.31 108 TYR B N 1
ATOM 1990 C CA . TYR B 1 108 ? 14.914 -10.406 -5.617 1 89.31 108 TYR B CA 1
ATOM 1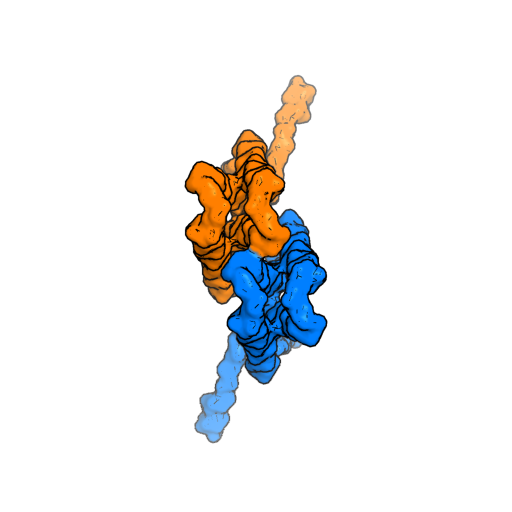991 C C . TYR B 1 108 ? 14.961 -9.617 -4.312 1 89.31 108 TYR B C 1
ATOM 1993 O O . TYR B 1 108 ? 14.453 -8.492 -4.238 1 89.31 108 TYR B O 1
ATOM 2001 N N . GLY B 1 109 ? 15.531 -10.289 -3.396 1 91.19 109 GLY B N 1
ATOM 2002 C CA . GLY B 1 109 ? 15.633 -9.625 -2.107 1 91.19 109 GLY B CA 1
ATOM 2003 C C . GLY B 1 109 ? 16.438 -8.336 -2.16 1 91.19 109 GLY B C 1
ATOM 2004 O O . GLY B 1 109 ? 16.016 -7.309 -1.636 1 91.19 109 GLY B O 1
ATOM 2005 N N . LEU B 1 110 ? 17.531 -8.422 -2.828 1 93.12 110 LEU B N 1
ATOM 2006 C CA . LEU B 1 110 ? 18.422 -7.266 -2.928 1 93.12 110 LEU B CA 1
ATOM 2007 C C . LEU B 1 110 ? 17.766 -6.152 -3.74 1 93.12 110 LEU B C 1
ATOM 2009 O O . LEU B 1 110 ? 17.875 -4.977 -3.383 1 93.12 110 LEU B O 1
ATOM 2013 N N . ALA B 1 111 ? 17.203 -6.523 -4.812 1 95.25 111 ALA B N 1
ATOM 2014 C CA . ALA B 1 111 ? 16.516 -5.543 -5.648 1 95.25 111 ALA B CA 1
ATOM 2015 C C . ALA B 1 111 ? 15.375 -4.867 -4.883 1 95.25 111 ALA B C 1
ATOM 2017 O O . ALA B 1 111 ? 15.18 -3.654 -4.996 1 95.25 111 ALA B O 1
ATOM 2018 N N . PHE B 1 112 ? 14.688 -5.699 -4.109 1 96.31 112 PHE B N 1
ATOM 2019 C CA . PHE B 1 112 ? 13.602 -5.191 -3.279 1 96.31 112 PHE B CA 1
ATOM 2020 C C . PHE B 1 112 ? 14.125 -4.176 -2.268 1 96.31 112 PHE B C 1
ATOM 2022 O O . PHE B 1 112 ? 13.594 -3.074 -2.152 1 96.31 112 PHE B O 1
ATOM 2029 N N . PHE B 1 113 ? 15.18 -4.488 -1.602 1 95.25 113 PHE B N 1
ATOM 2030 C CA . PHE B 1 113 ? 15.758 -3.619 -0.58 1 95.25 113 PHE B CA 1
ATOM 2031 C C . PHE B 1 113 ? 16.297 -2.336 -1.201 1 95.25 113 PHE B C 1
ATOM 2033 O O . PHE B 1 113 ? 16.125 -1.251 -0.641 1 95.25 113 PHE B O 1
ATOM 2040 N N . LEU B 1 114 ? 16.906 -2.48 -2.303 1 95.81 114 LEU B N 1
ATOM 2041 C CA . LEU B 1 114 ? 17.406 -1.31 -3.01 1 95.81 114 LEU B CA 1
ATOM 2042 C C . LEU B 1 114 ? 16.281 -0.36 -3.381 1 95.81 114 LEU B C 1
ATOM 2044 O O . LEU B 1 114 ? 16.406 0.857 -3.234 1 95.81 114 LEU B O 1
ATOM 2048 N N . SER B 1 115 ? 15.219 -0.882 -3.818 1 96.75 115 SER B N 1
ATOM 2049 C CA . SER B 1 115 ? 14.07 -0.065 -4.199 1 96.75 115 SER B CA 1
ATOM 2050 C C . SER B 1 115 ? 13.469 0.644 -2.992 1 96.75 115 SER B C 1
ATOM 2052 O O . SER B 1 115 ? 13.055 1.801 -3.086 1 96.75 115 SER B O 1
ATOM 2054 N N . LEU B 1 116 ? 13.43 -0.105 -1.881 1 95.81 116 LEU B N 1
ATOM 2055 C CA . LEU B 1 116 ? 12.898 0.491 -0.661 1 95.81 116 LEU B CA 1
ATOM 2056 C C . LEU B 1 116 ? 13.758 1.66 -0.204 1 95.81 116 LEU B C 1
ATOM 2058 O O . LEU B 1 116 ? 13.242 2.727 0.136 1 95.81 116 LEU B O 1
ATOM 2062 N N . PHE B 1 117 ? 15.016 1.452 -0.216 1 94.25 117 PHE B N 1
ATOM 2063 C CA . PHE B 1 117 ? 15.953 2.506 0.151 1 94.25 117 PHE B CA 1
ATOM 2064 C C . PHE B 1 117 ? 15.82 3.699 -0.787 1 94.25 117 PHE B C 1
ATOM 2066 O O . PHE B 1 117 ? 15.812 4.848 -0.341 1 94.25 117 PHE B O 1
ATOM 2073 N N . GLY B 1 118 ? 15.773 3.396 -2.016 1 95.38 118 GLY B N 1
ATOM 2074 C CA . GLY B 1 118 ? 15.594 4.457 -2.992 1 95.38 118 GLY B CA 1
ATOM 2075 C C . GLY B 1 118 ? 14.312 5.25 -2.779 1 95.38 118 GLY B C 1
ATOM 2076 O O . GLY B 1 118 ? 14.312 6.477 -2.887 1 95.38 118 GLY B O 1
ATOM 2077 N N . ALA B 1 119 ? 13.266 4.566 -2.49 1 94.56 119 ALA B N 1
ATOM 2078 C CA . ALA B 1 119 ? 11.977 5.211 -2.277 1 94.56 119 ALA B CA 1
ATOM 2079 C C . ALA B 1 119 ? 12.039 6.188 -1.107 1 94.56 119 ALA B C 1
ATOM 2081 O O . ALA B 1 119 ? 11.547 7.316 -1.204 1 94.56 119 ALA B O 1
ATOM 2082 N N . VAL B 1 120 ? 12.625 5.797 -0.035 1 92.62 120 VAL B N 1
ATOM 2083 C CA . VAL B 1 120 ? 12.75 6.629 1.155 1 92.62 120 VAL B CA 1
ATOM 2084 C C . VAL B 1 120 ? 13.648 7.828 0.852 1 92.62 120 VAL B C 1
ATOM 2086 O O . VAL B 1 120 ? 13.336 8.953 1.238 1 92.62 120 VAL B O 1
ATOM 2089 N N . ALA B 1 121 ? 14.703 7.59 0.127 1 92.38 121 ALA B N 1
ATOM 2090 C CA . ALA B 1 121 ? 15.648 8.656 -0.206 1 92.38 121 ALA B CA 1
ATOM 2091 C C . ALA B 1 121 ? 15.016 9.68 -1.144 1 92.38 121 ALA B C 1
ATOM 2093 O O . ALA B 1 121 ? 15.18 10.891 -0.958 1 92.38 121 ALA B O 1
ATOM 2094 N N . VAL B 1 122 ? 14.328 9.195 -2.109 1 91.31 122 VAL B N 1
ATOM 2095 C CA . VAL B 1 122 ? 13.664 10.086 -3.055 1 91.31 122 VAL B CA 1
ATOM 2096 C C . VAL B 1 122 ? 12.617 10.922 -2.324 1 91.31 122 VAL B C 1
ATOM 2098 O O . VAL B 1 122 ? 12.492 12.125 -2.572 1 91.31 122 VAL B O 1
ATOM 2101 N N . GLN B 1 123 ? 11.922 10.305 -1.486 1 88.38 123 GLN B N 1
ATOM 2102 C CA . GLN B 1 123 ? 10.891 11.016 -0.725 1 88.38 123 GLN B CA 1
ATOM 2103 C C . GLN B 1 123 ? 11.508 12.117 0.129 1 88.38 123 GLN B C 1
ATOM 2105 O O . GLN B 1 123 ? 10.953 13.219 0.225 1 88.38 123 GLN B O 1
ATOM 2110 N N . LYS B 1 124 ? 12.547 11.812 0.742 1 84.31 124 LYS B N 1
ATOM 2111 C CA . LYS B 1 124 ? 13.25 12.805 1.552 1 84.31 124 LYS B CA 1
ATOM 2112 C C . LYS B 1 124 ? 13.719 13.977 0.7 1 84.31 124 LYS B C 1
ATOM 2114 O O . LYS B 1 124 ? 13.57 15.141 1.1 1 84.31 124 LYS B O 1
ATOM 2119 N N . ASN B 1 125 ? 14.211 13.648 -0.465 1 85.25 125 ASN B N 1
ATOM 2120 C CA . ASN B 1 125 ? 14.711 14.68 -1.367 1 85.25 125 ASN B CA 1
ATOM 2121 C C . ASN B 1 125 ? 13.586 15.586 -1.859 1 85.25 125 ASN B C 1
ATOM 2123 O O . ASN B 1 125 ? 13.773 16.797 -1.985 1 85.25 125 ASN B O 1
ATOM 2127 N N . ILE B 1 126 ? 12.539 15.07 -2.188 1 83.25 126 ILE B N 1
ATOM 2128 C CA . ILE B 1 126 ? 11.398 15.836 -2.67 1 83.25 126 ILE B CA 1
ATOM 2129 C C . ILE B 1 126 ? 10.914 16.797 -1.577 1 83.25 126 ILE B C 1
ATOM 2131 O O . ILE B 1 126 ? 10.617 17.953 -1.85 1 83.25 126 ILE B O 1
ATOM 2135 N N . ARG B 1 127 ? 10.859 16.359 -0.495 1 80.56 127 ARG B N 1
ATOM 2136 C CA . ARG B 1 127 ? 10.445 17.172 0.64 1 80.56 127 ARG B CA 1
ATOM 2137 C C . ARG B 1 127 ? 11.422 18.328 0.862 1 80.56 127 ARG B C 1
ATOM 2139 O O . ARG B 1 127 ? 11 19.469 1.063 1 80.56 127 ARG B O 1
ATOM 2146 N N . ASP B 1 128 ? 12.695 18.016 0.847 1 81.62 128 ASP B N 1
ATOM 2147 C CA . ASP B 1 128 ? 13.734 19.016 1.07 1 81.62 128 ASP B CA 1
ATOM 2148 C C . ASP B 1 128 ? 13.727 20.062 -0.038 1 81.62 128 ASP B C 1
ATOM 2150 O O . ASP B 1 128 ? 14.016 21.234 0.20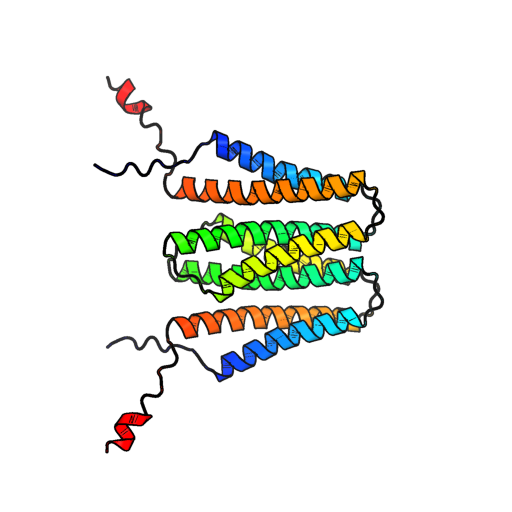9 1 81.62 128 ASP B O 1
ATOM 2154 N N . ALA B 1 129 ? 13.461 19.609 -1.203 1 78.69 129 ALA B N 1
ATOM 2155 C CA . ALA B 1 129 ? 13.406 20.516 -2.346 1 78.69 129 ALA B CA 1
ATOM 2156 C C . ALA B 1 129 ? 12.227 21.484 -2.23 1 78.69 129 ALA B C 1
ATOM 2158 O O . ALA B 1 129 ? 12.266 22.594 -2.748 1 78.69 129 ALA B O 1
ATOM 2159 N N . GLY B 1 130 ? 11.055 21.016 -1.682 1 69.94 130 GLY B N 1
ATOM 2160 C CA . GLY B 1 130 ? 9.883 21.859 -1.5 1 69.94 130 GLY B CA 1
ATOM 2161 C C . GLY B 1 130 ? 10.07 22.938 -0.442 1 69.94 130 GLY B C 1
ATOM 2162 O O . GLY B 1 130 ? 9.477 24 -0.527 1 69.94 130 GLY B O 1
ATOM 2163 N N . ILE B 1 131 ? 10.766 22.672 0.515 1 63.81 131 ILE B N 1
ATOM 2164 C CA . ILE B 1 131 ? 11.008 23.625 1.591 1 63.81 131 ILE B CA 1
ATOM 2165 C C . ILE B 1 131 ? 12.023 24.672 1.141 1 63.81 131 ILE B C 1
ATOM 2167 O O . ILE B 1 131 ? 11.883 25.859 1.441 1 63.81 131 ILE B O 1
ATOM 2171 N N . ASN B 1 132 ? 13.102 24.188 0.374 1 58.84 132 ASN B N 1
ATOM 2172 C CA . ASN B 1 132 ? 14.141 25.094 -0.106 1 58.84 132 ASN B CA 1
ATOM 2173 C C . ASN B 1 132 ? 14.289 25.016 -1.623 1 58.84 132 ASN B C 1
ATOM 2175 O O . ASN B 1 132 ? 15.141 24.281 -2.133 1 58.84 132 ASN B O 1
ATOM 2179 N N . PRO B 1 133 ? 13.258 25.625 -2.289 1 56.94 133 PRO B N 1
ATOM 2180 C CA . PRO B 1 133 ? 13.461 25.531 -3.738 1 56.94 133 PRO B CA 1
ATOM 2181 C C . PRO B 1 133 ? 14.867 25.969 -4.164 1 56.94 133 PRO B C 1
ATOM 2183 O O . PRO B 1 133 ? 15.477 26.828 -3.506 1 56.94 133 PRO B O 1
ATOM 2186 N N . PRO B 1 134 ? 15.547 25.094 -4.801 1 52.34 134 PRO B N 1
ATOM 2187 C CA . PRO B 1 134 ? 16.922 25.438 -5.172 1 52.34 134 PRO B CA 1
ATOM 2188 C C . PRO B 1 134 ? 17.109 26.953 -5.332 1 52.34 134 PRO B C 1
ATOM 2190 O O . PRO B 1 134 ? 16.266 27.625 -5.902 1 52.34 134 PRO B O 1
ATOM 2193 N N . LYS B 1 135 ? 17.641 27.547 -4.348 1 47.59 135 LYS B N 1
ATOM 2194 C CA . LYS B 1 135 ? 18.062 28.938 -4.539 1 47.59 135 LYS B CA 1
ATOM 2195 C C . LYS B 1 135 ? 18.484 29.188 -5.98 1 47.59 135 LYS B C 1
ATOM 2197 O O . LYS B 1 135 ? 19.359 28.5 -6.508 1 47.59 135 LYS B O 1
ATOM 2202 N N . GLU B 1 136 ? 17.703 29.609 -6.855 1 43.75 136 GLU B N 1
ATOM 2203 C CA . GLU B 1 136 ? 18.25 30.172 -8.094 1 43.75 136 GLU B CA 1
ATOM 2204 C C . GLU B 1 136 ? 19.609 30.812 -7.871 1 43.75 136 GLU B C 1
ATOM 2206 O O . GLU B 1 136 ? 19.781 31.625 -6.961 1 43.75 136 GLU B O 1
ATOM 2211 N N . THR B 1 137 ? 20.734 30.109 -7.984 1 42.28 137 THR B N 1
ATOM 2212 C CA . THR B 1 137 ? 22 30.844 -8.078 1 42.28 137 THR B CA 1
ATOM 2213 C C . THR B 1 137 ? 21.75 32.281 -8.578 1 42.28 137 THR B C 1
ATOM 2215 O O . THR B 1 137 ? 21.391 32.469 -9.742 1 42.28 137 THR B O 1
ATOM 2218 N N . GLN B 1 138 ? 21.031 33.062 -7.949 1 40.88 138 GLN B N 1
ATOM 2219 C CA . GLN B 1 138 ? 21.078 34.5 -8.195 1 40.88 138 GLN B CA 1
ATOM 2220 C C . GLN B 1 138 ? 22.516 34.969 -8.391 1 40.88 138 GLN B C 1
ATOM 2222 O O . GLN B 1 138 ? 23.062 35.688 -7.539 1 40.88 138 GLN B O 1
ATOM 2227 N N . VAL B 1 139 ? 23.5 34.156 -8.445 1 42.75 139 VAL B N 1
ATOM 2228 C CA . VAL B 1 139 ? 24.844 34.594 -8.844 1 42.75 139 VAL B CA 1
ATOM 2229 C C . VAL B 1 139 ? 24.766 35.375 -10.156 1 42.75 139 VAL B C 1
ATOM 2231 O O . VAL B 1 139 ? 25.734 36.031 -10.547 1 42.75 139 VAL B O 1
ATOM 2234 N N . THR B 1 140 ? 23.766 35.031 -11.039 1 40.78 140 THR B N 1
ATOM 2235 C CA . THR B 1 140 ? 24.047 35.594 -12.359 1 40.78 140 THR B CA 1
ATOM 2236 C C . THR B 1 140 ? 24 37.125 -12.312 1 40.78 140 THR B C 1
ATOM 2238 O O . THR B 1 140 ? 24.656 37.781 -13.125 1 40.78 140 THR B O 1
ATOM 2241 N N . GLN B 1 141 ? 22.891 37.656 -11.688 1 40.16 141 GLN B N 1
ATOM 2242 C CA . GLN B 1 141 ? 22.688 39.031 -12.094 1 40.16 141 GLN B CA 1
ATOM 2243 C C . GLN B 1 141 ? 23.656 39.969 -11.367 1 40.16 141 GLN B C 1
ATOM 2245 O O . GLN B 1 141 ? 23.875 41.094 -11.789 1 40.16 141 GLN B O 1
ATOM 2250 N N . GLU B 1 142 ? 24.047 39.625 -10.117 1 42.84 142 GLU B N 1
ATOM 2251 C CA . GLU B 1 142 ? 24.844 40.625 -9.438 1 42.84 142 GLU B CA 1
ATOM 2252 C C . GLU B 1 142 ? 26.266 40.688 -10 1 42.84 142 GLU B C 1
ATOM 2254 O O . GLU B 1 142 ? 26.953 41.688 -9.875 1 42.84 142 GLU B O 1
ATOM 2259 N N . GLU B 1 143 ? 26.703 39.438 -10.383 1 44.16 143 GLU B N 1
ATOM 2260 C CA . GLU B 1 143 ? 28.094 39.562 -10.844 1 44.16 143 GLU B CA 1
ATOM 2261 C C . GLU B 1 143 ? 28.172 40.312 -12.156 1 44.16 143 GLU B C 1
ATOM 2263 O O . GLU B 1 143 ? 29.234 40.875 -12.5 1 44.16 143 GLU B O 1
ATOM 2268 N N . TYR B 1 144 ? 27.078 40.125 -13.07 1 45.38 144 TYR B N 1
ATOM 2269 C CA . TYR B 1 144 ? 27.297 40.844 -14.328 1 45.38 144 TYR B CA 1
ATOM 2270 C C . TYR B 1 144 ? 27.016 42.312 -14.164 1 45.38 144 TYR B C 1
ATOM 2272 O O . TYR B 1 144 ? 27.141 43.094 -15.117 1 45.38 144 TYR B O 1
ATOM 2280 N N . SER B 1 145 ? 26.328 42.625 -13.047 1 42.47 145 SER B N 1
ATOM 2281 C CA . SER B 1 145 ? 26.125 44.062 -12.984 1 42.47 145 SER B CA 1
ATOM 2282 C C . SER B 1 145 ? 27.391 44.781 -12.5 1 42.47 145 SER B C 1
ATOM 2284 O O . SER B 1 145 ? 27.438 46 -12.445 1 42.47 145 SER B O 1
ATOM 2286 N N . GLU B 1 146 ? 28.359 44.031 -11.852 1 35.69 146 GLU B N 1
ATOM 2287 C CA . GLU B 1 146 ? 29.547 44.844 -11.57 1 35.69 146 GLU B CA 1
ATOM 2288 C C . GLU B 1 146 ? 30.5 44.844 -12.766 1 35.69 146 GLU B C 1
ATOM 2290 O O . GLU B 1 146 ? 30.625 43.844 -13.477 1 35.69 146 GLU B O 1
#

pLDDT: mean 81.83, std 17.61, range [31.53, 97.62]

Nearest PDB structures (foldseek):
  7nsu-assembly1_D  TM=4.016E-01  e=2.194E+00  Escherichia coli
  2b5u-assembly2_C  TM=4.124E-01  e=4.902E+00  Escherichia coli
  7a0g-assembly1_FFF  TM=3.535E-01  e=8.517E+00  Serratia marcescens
  7nsu-assembly1_D  TM=4.007E-01  e=2.194E+00  Escherichia coli
  2b5u-assembly2_C  TM=4.124E-01  e=4.902E+00  Escherichia coli

Radius of gyration: 23.16 Å; Cα contacts (8 Å, |Δi|>4): 268; chains: 2; bounding box: 60×69×58 Å

Solvent-accessible surface area (backbone atoms only — not comparable to full-atom values): 15511 Å² total; per-residue (Å²): 128,79,76,70,74,73,53,82,58,44,71,68,59,44,51,53,17,46,49,36,22,53,49,13,47,49,51,36,48,50,51,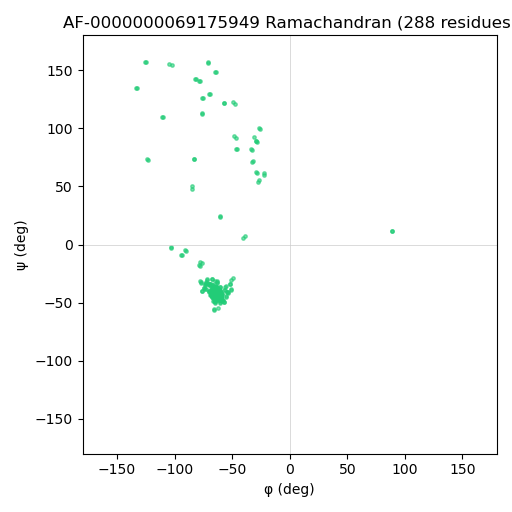54,71,72,46,95,63,54,71,54,46,49,49,24,54,50,42,34,50,53,35,29,42,52,22,44,40,50,34,52,50,47,56,49,34,54,74,72,68,45,91,71,59,68,65,57,51,51,48,25,51,49,47,30,51,49,25,54,50,50,49,52,54,48,54,70,71,42,95,60,53,68,71,55,45,51,48,45,51,50,20,48,51,38,21,41,53,10,36,45,45,37,52,52,40,54,52,34,36,69,76,39,56,72,72,68,75,71,58,60,64,64,60,71,68,101,127,79,76,70,74,72,55,82,56,44,71,69,58,45,52,53,17,46,48,36,22,52,46,14,46,51,52,35,49,50,51,53,71,72,45,94,63,55,71,52,46,50,47,24,55,50,45,35,49,53,37,30,40,51,22,43,39,50,32,52,50,48,56,49,33,55,74,71,68,44,90,72,59,67,65,58,52,51,48,27,51,50,47,30,52,48,24,54,48,50,48,52,53,48,54,70,70,43,96,61,53,69,72,55,44,52,48,44,51,50,20,48,51,37,19,41,52,11,37,45,44,37,53,53,40,54,53,34,36,69,76,40,55,74,71,68,75,70,58,60,64,63,59,71,68,99

Secondary structure (DSSP, 8-state):
----------HHHHHHHHHHHHHHHHHHHHHHHHS---HHHHHHHHHHHHHHHHHHHHHHHHHHHHHTT----HHHHHHHHHHHHHHHHHHHHHHHH----HHHHHHHHHHHHHHHHHHHHHHHHHHHHHHS-----TTHHHHH--/----------HHHHHHHHHHHHHHHHHHHHHHHHS---HHHHHHHHHHHHHHHHHHHHHHHHHHHHHTT----HHHHH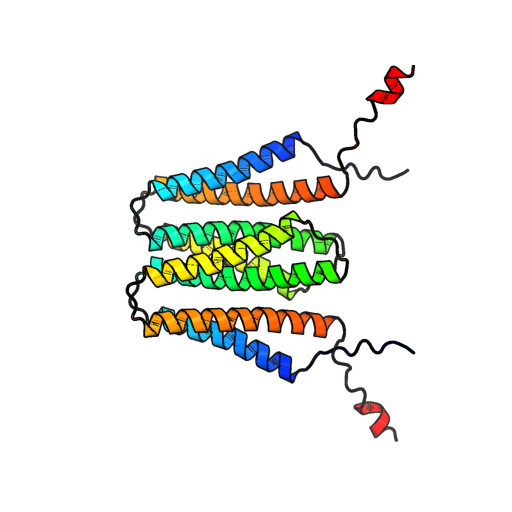HHHHHHHHHHHHHHHHHHH----HHHHHHHHHHHHHHHHHHHHHHHHHHHHHHS-----TTHHHHH--

Foldseek 3Di:
DPPPPPLPQDVVLLVVLVCLQVVLVVLLVVLLVPDPDDPVLSVLLVVLLVQQLVLLLQLLVQVVCVVVVNDDDVVSNVVSVVSNVVSVVSLVVSLVPDPDDPVSSVSNVVSSVSNSSSSSSNSVNVVSCVVPVPPPCPVPPVVVVD/DPPPPPLPQDVVLLVVLVCLQVVLVVLLVVLLVPDPDDPVLSVLLVVLLVQQLVLLLQLLVQVVCVVVVNDDDVVSNVVSVVSNVVSVVSLVVSLVPDPDDPVSSVSNVVSSVSNSSSSSSNSVNVVSCVVPVPPPCPVPPVVVVD

Organism: Escherichia coli O6:H1 (strain CFT073 / ATCC 700928 / UPEC) (NCBI:txid199310)

Sequence (292 aa):
MMDNKISTYSPAFSIVSWVALIGGIVTYLLGLWNAEMQLNEKGYYFAVLVLGLFSAASYQKTVRDKYEGIPTTPIYYMTCLTVFIISVALLLVGLWNATLLLSEKGFYGLAFFLSLFGAVAVQKNIRDAGINPPKETQVTQEEYSEMMDNKISTYSPAFSIVSWVALIGGIVTYLLGLWNAEMQLNEKGYYFAVLVLGLFSAASYQKTVRDKYEGIPTTPIYYMTCLTVFIISVALLLVGLWNATLLLSEKGFYGLAFFLSLFGAVAVQKNIRDAGINPPKETQVTQEEYSE

InterPro domains:
  IPR008024 YiaAB two helix [PF05360] (13-65)
  IPR008024 YiaAB two helix [PF05360] (76-128)
  IPR038972 Inner membrane protein YiaA-like [PTHR37290] (2-135)